Protein 5V5H (pdb70)

Organism: Crimean-Congo hemorrhagic fever virus (strain Nigeria/IbAr10200/1970) (NCBI:txid652961)

Structure (mmCIF, N/CA/C/O backbone):
data_5V5H
#
_entry.id   5V5H
#
_cell.length_a   101.398
_cell.length_b   33.599
_cell.length_c   71.248
_cell.angle_alpha   90.00
_cell.angle_beta   96.51
_cell.angle_gamma   90.00
#
_symmetry.space_group_name_H-M   'C 1 2 1'
#
loop_
_entity.id
_entity.type
_entity.pdbx_description
1 polymer 'RNA-directed RNA polymerase L'
2 polymer 'Ubiquitin variant CC.2'
3 non-polymer 'SODIUM ION'
4 non-polymer 'ZINC ION'
5 non-polymer '4-(2-HYDROXYETHYL)-1-PIPERAZINE ETHANESULFONIC ACID'
6 water water
#
loop_
_atom_site.group_PDB
_atom_site.id
_atom_site.type_symbol
_atom_site.label_atom_id
_atom_site.label_alt_id
_atom_site.label_comp_id
_atom_site.label_asym_id
_atom_site.label_entity_id
_atom_site.label_seq_id
_atom_site.pdbx_PDB_ins_code
_atom_site.Cartn_x
_atom_site.Cartn_y
_atom_site.Cartn_z
_atom_site.occupancy
_atom_site.B_iso_or_equiv
_atom_site.auth_seq_id
_atom_site.auth_comp_id
_atom_site.auth_asym_id
_atom_site.auth_atom_id
_atom_site.pdbx_PDB_model_num
ATOM 1 N N . SER A 1 5 ? -41.450 6.756 7.039 1.00 56.01 0 SER A N 1
ATOM 2 C CA . SER A 1 5 ? -39.975 6.636 7.244 1.00 54.73 0 SER A CA 1
ATOM 3 C C . SER A 1 5 ? -39.216 7.547 6.288 1.00 44.96 0 SER A C 1
ATOM 4 O O . SER A 1 5 ? -38.026 7.846 6.514 1.00 34.93 0 SER A O 1
ATOM 12 N N . MET A 1 6 ? -39.897 7.976 5.213 1.00 46.33 1 MET A N 1
ATOM 13 C CA . MET A 1 6 ? -39.225 8.795 4.209 1.00 32.17 1 MET A CA 1
ATOM 14 C C . MET A 1 6 ? -38.881 10.196 4.718 1.00 29.78 1 MET A C 1
ATOM 15 O O . MET A 1 6 ? -37.955 10.811 4.188 1.00 34.38 1 MET A O 1
ATOM 29 N N . ASP A 1 7 ? -39.579 10.710 5.742 1.00 32.80 2 ASP A N 1
ATOM 30 C CA . ASP A 1 7 ? -39.290 12.040 6.278 1.00 30.63 2 ASP A CA 1
ATOM 31 C C . ASP A 1 7 ? -38.549 11.990 7.612 1.00 32.13 2 ASP A C 1
ATOM 32 O O . ASP A 1 7 ? -38.437 13.020 8.297 1.00 31.49 2 ASP A O 1
ATOM 41 N N . PHE A 1 8 ? -38.029 10.819 7.986 1.00 28.03 3 PHE A N 1
ATOM 42 C CA . PHE A 1 8 ? -37.401 10.637 9.288 1.00 27.55 3 PHE A CA 1
ATOM 43 C C . PHE A 1 8 ? -36.342 11.689 9.588 1.00 28.51 3 PHE A C 1
ATOM 44 O O . PHE A 1 8 ? -36.251 12.180 10.722 1.00 31.48 3 PHE A O 1
ATOM 61 N N . LEU A 1 9 ? -35.504 12.034 8.609 1.00 25.76 4 LEU A N 1
ATOM 62 C CA . LEU A 1 9 ? -34.400 12.939 8.915 1.00 24.73 4 LEU A CA 1
ATOM 63 C C . LEU A 1 9 ? -34.885 14.333 9.277 1.00 25.80 4 LEU A C 1
ATOM 64 O O . LEU A 1 9 ? -34.136 15.082 9.909 1.00 24.99 4 LEU A O 1
ATOM 80 N N . ARG A 1 10 ? -36.126 14.682 8.925 1.00 26.77 5 ARG A N 1
ATOM 81 C CA . ARG A 1 10 ? -36.696 15.970 9.294 1.00 27.06 5 ARG A CA 1
ATOM 82 C C . ARG A 1 10 ? -37.135 16.014 10.744 1.00 33.18 5 ARG A C 1
ATOM 83 O O . ARG A 1 10 ? -37.436 17.100 11.242 1.00 36.61 5 ARG A O 1
ATOM 104 N N . SER A 1 11 ? -37.137 14.873 11.437 1.00 26.71 6 SER A N 1
ATOM 105 C CA . SER A 1 11 ? -37.682 14.762 12.779 1.00 30.13 6 SER A CA 1
ATOM 106 C C . SER A 1 11 ? -36.624 14.767 13.868 1.00 24.85 6 SER A C 1
ATOM 107 O O . SER A 1 11 ? -36.979 14.620 15.042 1.00 28.04 6 SER A O 1
ATOM 115 N N . LEU A 1 12 ? -35.341 14.886 13.513 1.00 23.00 7 LEU A N 1
ATOM 116 C CA . LEU A 1 12 ? -34.266 14.786 14.492 1.00 22.67 7 LEU A CA 1
ATOM 117 C C . LEU A 1 12 ? -34.414 15.849 15.568 1.00 24.59 7 LEU A C 1
ATOM 118 O O . LEU A 1 12 ? -34.716 17.008 15.281 1.00 31.76 7 LEU A O 1
ATOM 134 N N . ASP A 1 13 ? -34.189 15.436 16.808 1.00 24.67 8 ASP A N 1
ATOM 135 C CA A ASP A 1 13 ? -34.288 16.308 17.976 0.60 27.36 8 ASP A CA 1
ATOM 136 C CA B ASP A 1 13 ? -34.289 16.310 17.973 0.40 27.07 8 ASP A CA 1
ATOM 137 C C . ASP A 1 13 ? -32.897 16.459 18.582 1.00 27.48 8 ASP A C 1
ATOM 138 O O . ASP A 1 13 ? -32.361 15.505 19.158 1.00 30.49 8 ASP A O 1
ATOM 153 N N . TRP A 1 14 ? -32.338 17.662 18.484 1.00 20.91 9 TRP A N 1
ATOM 154 C CA . TRP A 1 14 ? -31.005 17.974 18.991 1.00 18.78 9 TRP A CA 1
ATOM 155 C C . TRP A 1 14 ? -31.107 18.721 20.322 1.00 24.38 9 TRP A C 1
ATOM 156 O O . TRP A 1 14 ? -31.913 19.642 20.460 1.00 29.63 9 TRP A O 1
ATOM 177 N N . THR A 1 15 ? -30.283 18.316 21.291 1.00 20.91 10 THR A N 1
ATOM 178 C CA . THR A 1 15 ? -30.211 18.938 22.608 1.00 22.58 10 THR A CA 1
ATOM 179 C C . THR A 1 15 ? -28.844 19.576 22.780 1.00 19.78 10 THR A C 1
ATOM 180 O O . THR A 1 15 ? -27.821 18.910 22.593 1.00 19.58 10 THR A O 1
ATOM 191 N N . GLN A 1 16 ? -28.817 20.865 23.092 1.00 22.41 11 GLN A N 1
ATOM 192 C CA . GLN A 1 16 ? -27.538 21.519 23.299 1.00 21.82 11 GLN A CA 1
ATOM 193 C C . GLN A 1 16 ? -26.977 21.080 24.641 1.00 19.78 11 GLN A C 1
ATOM 194 O O . GLN A 1 16 ? -27.665 21.155 25.660 1.00 24.84 11 GLN A O 1
ATOM 208 N N . VAL A 1 17 ? -25.727 20.620 24.632 1.00 19.79 12 VAL A N 1
ATOM 209 C CA . VAL A 1 17 ? -25.069 20.191 25.868 1.00 21.83 12 VAL A CA 1
ATOM 210 C C . VAL A 1 17 ? -24.079 21.232 26.370 1.00 23.59 12 VAL A C 1
ATOM 211 O O . VAL A 1 17 ? -24.020 21.498 27.569 1.00 27.16 12 VAL A O 1
ATOM 224 N N . ILE A 1 18 ? -23.296 21.821 25.473 1.00 20.56 13 ILE A N 1
ATOM 225 C CA . ILE A 1 18 ? -22.436 22.954 25.778 1.00 23.17 13 ILE A CA 1
ATOM 226 C C . ILE A 1 18 ? -22.444 23.837 24.535 1.00 34.86 13 ILE A C 1
ATOM 227 O O . ILE A 1 18 ? -22.848 23.408 23.456 1.00 29.69 13 ILE A O 1
ATOM 243 N N . ALA A 1 19 ? -22.031 25.089 24.692 1.00 29.33 14 ALA A N 1
ATOM 244 C CA . ALA A 1 19 ? -22.118 26.069 23.613 1.00 37.08 14 ALA A CA 1
ATOM 245 C C . ALA A 1 19 ? -21.765 25.467 22.260 1.00 23.64 14 ALA A C 1
ATOM 246 O O . ALA A 1 19 ? -20.641 25.027 22.047 1.00 27.05 14 ALA A O 1
ATOM 253 N N . GLY A 1 20 ? -22.743 25.433 21.348 1.00 28.20 15 GLY A N 1
ATOM 254 C CA . GLY A 1 20 ? -22.495 25.046 19.972 1.00 26.76 15 GLY A CA 1
ATOM 255 C C . GLY A 1 20 ? -22.338 23.566 19.737 1.00 21.36 15 GLY A C 1
ATOM 256 O O . GLY A 1 20 ? -21.999 23.161 18.613 1.00 20.17 15 GLY A O 1
ATOM 260 N N . GLN A 1 21 ? -22.568 22.736 20.759 1.00 20.56 16 GLN A N 1
ATOM 261 C CA . GLN A 1 21 ? -22.421 21.284 20.667 1.00 16.63 16 GLN A CA 1
ATOM 262 C C . GLN A 1 21 ? -23.734 20.639 21.091 1.00 16.95 16 GLN A C 1
ATOM 263 O O . GLN A 1 21 ? -24.258 20.912 22.183 1.00 18.83 16 GLN A O 1
ATOM 277 N N . TYR A 1 22 ? -24.292 19.812 20.213 1.00 19.02 17 TYR A N 1
ATOM 278 C CA . TYR A 1 22 ? -25.617 19.240 20.384 1.00 17.59 17 TYR A CA 1
ATOM 279 C C . TYR A 1 22 ? -25.512 17.732 20.276 1.00 15.45 17 TYR A C 1
ATOM 280 O O . TYR A 1 22 ? -24.647 17.219 19.550 1.00 17.06 17 TYR A O 1
ATOM 298 N N . VAL A 1 23 ? -26.418 17.025 20.934 1.00 16.33 18 VAL A N 1
ATOM 299 C CA . VAL A 1 23 ? -26.466 15.575 20.856 1.00 17.06 18 VAL A CA 1
ATOM 300 C C . VAL A 1 23 ? -27.876 15.138 20.503 1.00 18.10 18 VAL A C 1
ATOM 301 O O . VAL A 1 23 ? -28.864 15.767 20.889 1.00 19.91 18 VAL A O 1
ATOM 314 N N . SER A 1 24 ? -27.957 14.012 19.814 1.00 19.07 19 SER A N 1
ATOM 315 C CA A SER A 1 24 ? -29.223 13.362 19.518 0.67 18.36 19 SER A CA 1
ATOM 316 C CA B SER A 1 24 ? -29.221 13.360 19.519 0.33 19.99 19 SER A CA 1
ATOM 317 C C . SER A 1 24 ? -29.003 11.859 19.603 1.00 20.47 19 SER A C 1
ATOM 318 O O . SER A 1 24 ? -27.906 11.370 19.329 1.00 19.83 19 SER A O 1
ATOM 331 N N . ASN A 1 25 ? -30.038 11.124 19.998 1.00 20.29 20 ASN A N 1
ATOM 332 C CA . ASN A 1 25 ? -29.974 9.662 20.047 1.00 18.84 20 ASN A CA 1
ATOM 333 C C . ASN A 1 25 ? -31.167 9.060 19.322 1.00 20.54 20 ASN A C 1
ATOM 334 O O . ASN A 1 25 ? -31.954 8.316 19.896 1.00 22.72 20 ASN A O 1
ATOM 345 N N . PRO A 1 26 ? -31.283 9.332 18.028 1.00 19.57 21 PRO A N 1
ATOM 346 C CA . PRO A 1 26 ? -32.337 8.717 17.231 1.00 22.72 21 PRO A CA 1
ATOM 347 C C . PRO A 1 26 ? -32.024 7.252 16.971 1.00 24.94 21 PRO A C 1
ATOM 348 O O . PRO A 1 26 ? -30.866 6.829 16.939 1.00 29.56 21 PRO A O 1
ATOM 359 N N . ARG A 1 27 ? -33.070 6.490 16.734 1.00 24.07 22 ARG A N 1
ATOM 360 C CA . ARG A 1 27 ? -32.950 5.060 16.471 1.00 26.04 22 ARG A CA 1
ATOM 361 C C . ARG A 1 27 ? -33.080 4.852 14.966 1.00 22.36 22 ARG A C 1
ATOM 362 O O . ARG A 1 27 ? -34.189 4.869 14.419 1.00 27.80 22 ARG A O 1
ATOM 369 N N . PHE A 1 28 ? -31.946 4.678 14.294 1.00 22.77 23 PHE A N 1
ATOM 370 C CA . PHE A 1 28 ? -31.986 4.363 12.871 1.00 24.38 23 PHE A CA 1
ATOM 371 C C . PHE A 1 28 ? -30.688 3.679 12.480 1.00 26.73 23 PHE A C 1
ATOM 372 O O . PHE A 1 28 ? -29.712 3.662 13.232 1.00 24.80 23 PHE A O 1
ATOM 389 N N . ASN A 1 29 ? -30.716 3.079 11.294 1.00 22.32 24 ASN A N 1
ATOM 390 C CA . ASN A 1 29 ? -29.555 2.441 10.695 1.00 22.69 24 ASN A CA 1
ATOM 391 C C . ASN A 1 29 ? -28.921 3.402 9.704 1.00 21.11 24 ASN A C 1
ATOM 392 O O . ASN A 1 29 ? -29.611 3.939 8.834 1.00 22.04 24 ASN A O 1
ATOM 403 N N . ILE A 1 30 ? -27.606 3.603 9.825 1.00 21.08 25 ILE A N 1
ATOM 404 C CA . ILE A 1 30 ? -26.901 4.582 8.993 1.00 18.40 25 ILE A CA 1
ATOM 405 C C . ILE A 1 30 ? -27.163 4.351 7.507 1.00 20.25 25 ILE A C 1
ATOM 406 O O . ILE A 1 30 ? -27.471 5.286 6.763 1.00 20.11 25 ILE A O 1
ATOM 422 N N . SER A 1 31 ? -27.034 3.111 7.054 1.00 19.01 26 SER A N 1
ATOM 423 C CA . SER A 1 31 ? -27.117 2.842 5.616 1.00 22.71 26 SER A CA 1
ATOM 424 C C . SER A 1 31 ? -28.525 2.951 5.071 1.00 23.41 26 SER A C 1
ATOM 425 O O . SER A 1 31 ? -28.699 2.864 3.847 1.00 26.17 26 SER A O 1
ATOM 433 N N . ASP A 1 32 ? -29.535 3.105 5.939 1.00 21.81 27 ASP A N 1
ATOM 434 C CA . ASP A 1 32 ? -30.891 3.307 5.445 1.00 23.64 27 ASP A CA 1
ATOM 435 C C . ASP A 1 32 ? -31.070 4.717 4.891 1.00 21.68 27 ASP A C 1
ATOM 436 O O . ASP A 1 32 ? -31.966 4.926 4.042 1.00 24.78 27 ASP A O 1
ATOM 445 N N . TYR A 1 33 ? -30.288 5.677 5.403 1.00 18.73 28 TYR A N 1
ATOM 446 C CA . TYR A 1 33 ? -30.420 7.096 5.082 1.00 17.95 28 TYR A CA 1
ATOM 447 C C . TYR A 1 33 ? -29.215 7.720 4.410 1.00 23.24 28 TYR A C 1
ATOM 448 O O . TYR A 1 33 ? -29.364 8.795 3.816 1.00 19.01 28 TYR A O 1
ATOM 466 N N . PHE A 1 34 ? -28.038 7.100 4.497 1.00 18.29 29 PHE A N 1
ATOM 467 C CA . PHE A 1 34 ? -26.792 7.677 4.006 1.00 16.49 29 PHE A CA 1
ATOM 468 C C . PHE A 1 34 ? -26.049 6.715 3.099 1.00 17.98 29 PHE A C 1
ATOM 469 O O . PHE A 1 34 ? -26.014 5.504 3.345 1.00 19.38 29 PHE A O 1
ATOM 486 N N . GLU A 1 35 ? -25.430 7.286 2.053 1.00 18.68 30 GLU A N 1
ATOM 487 C CA . GLU A 1 35 ? -24.363 6.635 1.318 1.00 21.30 30 GLU A CA 1
ATOM 488 C C . GLU A 1 35 ? -23.095 6.723 2.155 1.00 17.99 30 GLU A C 1
ATOM 489 O O . GLU A 1 35 ? -22.763 7.795 2.681 1.00 17.99 30 GLU A O 1
ATOM 501 N N . ILE A 1 36 ? -22.421 5.599 2.338 1.00 18.89 31 ILE A N 1
ATOM 502 C CA . ILE A 1 36 ? -21.196 5.558 3.136 1.00 18.49 31 ILE A CA 1
ATOM 503 C C . ILE A 1 36 ? -20.020 5.571 2.166 1.00 20.06 31 ILE A C 1
ATOM 504 O O . ILE A 1 36 ? -19.859 4.625 1.382 1.00 18.15 31 ILE A O 1
ATOM 520 N N . VAL A 1 37 ? -19.210 6.632 2.222 1.00 17.02 32 VAL A N 1
ATOM 521 C CA . VAL A 1 37 ? -18.074 6.818 1.311 1.00 17.77 32 VAL A CA 1
ATOM 522 C C . VAL A 1 37 ? -16.832 6.470 2.126 1.00 19.39 32 VAL A C 1
ATOM 523 O O . VAL A 1 37 ? -16.363 7.259 2.957 1.00 18.54 32 VAL A O 1
ATOM 536 N N . ARG A 1 38 ? -16.357 5.243 1.925 1.00 22.04 33 ARG A N 1
ATOM 537 C CA . ARG A 1 38 ? -15.288 4.681 2.731 1.00 23.95 33 ARG A CA 1
ATOM 538 C C . ARG A 1 38 ? -13.979 5.409 2.491 1.00 23.59 33 ARG A C 1
ATOM 539 O O . ARG A 1 38 ? -13.608 5.719 1.348 1.00 24.16 33 ARG A O 1
ATOM 560 N N . GLN A 1 39 ? -13.239 5.595 3.572 1.00 23.62 34 GLN A N 1
ATOM 561 C CA . GLN A 1 39 ? -11.956 6.265 3.548 1.00 21.77 34 GLN A CA 1
ATOM 562 C C . GLN A 1 39 ? -10.837 5.336 4.000 1.00 26.57 34 GLN A C 1
ATOM 563 O O . GLN A 1 39 ? -11.055 4.413 4.791 1.00 30.59 34 GLN A O 1
ATOM 577 N N . PRO A 1 40 ? -9.620 5.569 3.516 1.00 27.52 35 PRO A N 1
ATOM 578 C CA . PRO A 1 40 ? -8.491 4.716 3.889 1.00 31.07 35 PRO A CA 1
ATOM 579 C C . PRO A 1 40 ? -8.243 4.736 5.384 1.00 26.35 35 PRO A C 1
ATOM 580 O O . PRO A 1 40 ? -8.257 5.789 6.014 1.00 27.98 35 PRO A O 1
ATOM 591 N N . GLY A 1 41 ? -7.969 3.570 5.944 1.00 37.00 36 GLY A N 1
ATOM 592 C CA . GLY A 1 41 ? -7.654 3.517 7.353 1.00 37.31 36 GLY A CA 1
ATOM 593 C C . GLY A 1 41 ? -6.189 3.792 7.614 1.00 35.84 36 GLY A C 1
ATOM 594 O O . GLY A 1 41 ? -5.488 2.939 8.165 1.00 46.24 36 GLY A O 1
ATOM 598 N N . ASP A 1 42 ? -5.709 4.975 7.222 1.00 30.80 37 ASP A N 1
ATOM 599 C CA . ASP A 1 42 ? -4.289 5.308 7.309 1.00 30.64 37 ASP A CA 1
ATOM 600 C C . ASP A 1 42 ? -3.970 6.272 8.446 1.00 26.96 37 ASP A C 1
ATOM 601 O O . ASP A 1 42 ? -2.860 6.814 8.493 1.00 31.77 37 ASP A O 1
ATOM 610 N N . GLY A 1 43 ? -4.884 6.466 9.384 1.00 26.67 38 GLY A N 1
ATOM 611 C CA . GLY A 1 43 ? -4.680 7.438 10.434 1.00 25.32 38 GLY A CA 1
ATOM 612 C C . GLY A 1 43 ? -5.055 8.846 10.062 1.00 24.91 38 GLY A C 1
ATOM 613 O O . GLY A 1 43 ? -5.123 9.710 10.948 1.00 24.29 38 GLY A O 1
ATOM 617 N N . ASN A 1 44 ? -5.324 9.111 8.784 1.00 20.09 39 ASN A N 1
ATOM 618 C CA . ASN A 1 44 ? -5.715 10.435 8.351 1.00 17.52 39 ASN A CA 1
ATOM 619 C C . ASN A 1 44 ? -7.212 10.491 8.013 1.00 16.27 39 ASN A C 1
ATOM 620 O O . ASN A 1 44 ? -7.707 11.515 7.500 1.00 17.19 39 ASN A O 1
ATOM 644 N N . PHE A 1 46 ? -10.115 10.943 9.433 1.00 16.05 41 PHE A N 1
ATOM 645 C CA . PHE A 1 46 ? -10.948 12.049 9.857 1.00 17.31 41 PHE A CA 1
ATOM 646 C C . PHE A 1 46 ? -10.938 13.162 8.797 1.00 14.74 41 PHE A C 1
ATOM 647 O O . PHE A 1 46 ? -11.961 13.651 8.341 1.00 14.57 41 PHE A O 1
ATOM 664 N N . TYR A 1 47 ? -9.715 13.497 8.387 1.00 14.08 42 TYR A N 1
ATOM 665 C CA . TYR A 1 47 ? -9.478 14.566 7.445 1.00 14.75 42 TYR A CA 1
ATOM 666 C C . TYR A 1 47 ? -9.814 14.147 6.019 1.00 13.85 42 TYR A C 1
ATOM 667 O O . TYR A 1 47 ? -10.360 14.966 5.270 1.00 15.62 42 TYR A O 1
ATOM 685 N N . HIS A 1 48 ? -9.574 12.877 5.663 1.00 15.15 43 HIS A N 1
ATOM 686 C CA . HIS A 1 48 ? -10.051 12.363 4.381 1.00 13.62 43 HIS A CA 1
ATOM 687 C C . HIS A 1 48 ? -11.561 12.515 4.272 1.00 15.73 43 HIS A C 1
ATOM 688 O O . HIS A 1 48 ? -12.088 12.881 3.206 1.00 15.15 43 HIS A O 1
ATOM 702 N N . SER A 1 49 ? -12.270 12.186 5.349 1.00 15.17 44 SER A N 1
ATOM 703 C CA . SER A 1 49 ? -13.725 12.214 5.335 1.00 14.63 44 SER A CA 1
ATOM 704 C C . SER A 1 49 ? -14.259 13.627 5.158 1.00 13.73 44 SER A C 1
ATOM 705 O O . SER A 1 49 ? -15.183 13.850 4.366 1.00 15.15 44 SER A O 1
ATOM 713 N N . ILE A 1 50 ? -13.716 14.595 5.898 1.00 14.48 45 ILE A N 1
ATOM 714 C CA . ILE A 1 50 ? -14.088 15.995 5.688 1.00 14.48 45 ILE A CA 1
ATOM 715 C C . ILE A 1 50 ? -13.763 16.419 4.262 1.00 14.46 45 ILE A C 1
ATOM 716 O O . ILE A 1 50 ? -14.564 17.076 3.594 1.00 14.59 45 ILE A O 1
ATOM 732 N N . ALA A 1 51 ? -12.602 16.018 3.743 1.00 15.24 46 ALA A N 1
ATOM 733 C CA . ALA A 1 51 ? -12.259 16.412 2.376 1.00 14.42 46 ALA A CA 1
ATOM 734 C C . ALA A 1 51 ? -13.276 15.881 1.368 1.00 13.84 46 ALA A C 1
ATOM 735 O O . ALA A 1 51 ? -13.658 16.593 0.431 1.00 15.72 46 ALA A O 1
ATOM 742 N N . GLU A 1 52 ? -13.663 14.615 1.508 1.00 15.84 47 GLU A N 1
ATOM 743 C CA . GLU A 1 52 ? -14.636 14.042 0.582 1.00 16.31 47 GLU A CA 1
ATOM 744 C C . GLU A 1 52 ? -15.891 14.894 0.516 1.00 17.97 47 GLU A C 1
ATOM 745 O O . GLU A 1 52 ? -16.500 15.012 -0.547 1.00 17.49 47 GLU A O 1
ATOM 757 N N . LEU A 1 53 ? -16.277 15.517 1.625 1.00 17.78 48 LEU A N 1
ATOM 758 C CA . LEU A 1 53 ? -17.554 16.223 1.691 1.00 16.00 48 LEU A CA 1
ATOM 759 C C . LEU A 1 53 ? -17.446 17.724 1.478 1.00 18.42 48 LEU A C 1
ATOM 760 O O . LEU A 1 53 ? -18.481 18.408 1.433 1.00 20.60 48 LEU A O 1
ATOM 776 N N . THR A 1 54 ? -16.239 18.256 1.327 1.00 16.14 49 THR A N 1
ATOM 777 C CA . THR A 1 54 ? -16.057 19.695 1.193 1.00 16.13 49 THR A CA 1
ATOM 778 C C . THR A 1 54 ? -15.168 20.104 0.028 1.00 16.53 49 THR A C 1
ATOM 779 O O . THR A 1 54 ? -15.170 21.287 -0.331 1.00 18.63 49 THR A O 1
ATOM 790 N N . MET A 1 55 ? -14.421 19.180 -0.574 1.00 17.42 50 MET A N 1
ATOM 791 C CA . MET A 1 55 ? -13.465 19.530 -1.614 1.00 18.31 50 MET A CA 1
ATOM 792 C C . MET A 1 55 ? -13.849 18.831 -2.898 1.00 19.33 50 MET A C 1
ATOM 793 O O . MET A 1 55 ? -13.879 17.586 -2.939 1.00 20.29 50 MET A O 1
ATOM 807 N N . PRO A 1 56 ? -14.153 19.573 -3.948 1.00 19.05 51 PRO A N 1
ATOM 808 C CA . PRO A 1 56 ? -14.481 18.936 -5.219 1.00 20.53 51 PRO A CA 1
ATOM 809 C C . PRO A 1 56 ? -13.281 18.182 -5.755 1.00 23.03 51 PRO A C 1
ATOM 810 O O . PRO A 1 56 ? -12.128 18.581 -5.552 1.00 23.88 51 PRO A O 1
ATOM 821 N N . ASN A 1 57 ? -13.555 17.064 -6.420 1.00 23.55 52 ASN A N 1
ATOM 822 C CA . ASN A 1 57 ? -12.491 16.338 -7.123 1.00 24.15 52 ASN A CA 1
ATOM 823 C C . ASN A 1 57 ? -11.458 15.853 -6.116 1.00 22.04 52 ASN A C 1
ATOM 824 O O . ASN A 1 57 ? -10.246 15.958 -6.328 1.00 24.68 52 ASN A O 1
ATOM 835 N N . LYS A 1 58 ? -11.977 15.358 -5.002 1.00 20.80 53 LYS A N 1
ATOM 836 C CA . LYS A 1 58 ? -11.178 14.925 -3.862 1.00 18.77 53 LYS A CA 1
ATOM 837 C C . LYS A 1 58 ? -10.330 13.726 -4.235 1.00 21.86 53 LYS A C 1
ATOM 838 O O . LYS A 1 58 ? -10.751 12.836 -4.983 1.00 23.09 53 LYS A O 1
ATOM 857 N N . THR A 1 59 ? -9.100 13.724 -3.731 1.00 19.03 54 THR A N 1
ATOM 858 C CA . THR A 1 59 ? -8.147 12.642 -3.948 1.00 21.38 54 THR A CA 1
ATOM 859 C C . THR A 1 59 ? -7.643 12.205 -2.582 1.00 16.98 54 THR A C 1
ATOM 860 O O . THR A 1 59 ? -7.991 12.794 -1.572 1.00 18.11 54 THR A O 1
ATOM 871 N N . ASP A 1 60 ? -6.729 11.230 -2.592 1.00 24.00 55 ASP A N 1
ATOM 872 C CA . ASP A 1 60 ? -6.078 10.780 -1.358 1.00 23.88 55 ASP A CA 1
ATOM 873 C C . ASP A 1 60 ? -5.145 11.829 -0.754 1.00 20.92 55 ASP A C 1
ATOM 874 O O . ASP A 1 60 ? -4.598 11.590 0.332 1.00 20.25 55 ASP A O 1
ATOM 883 N N . HIS A 1 61 ? -4.946 12.970 -1.418 1.00 19.52 56 HIS A N 1
ATOM 884 C CA . HIS A 1 61 ? -4.091 14.033 -0.905 1.00 19.39 56 HIS A CA 1
ATOM 885 C C . HIS A 1 61 ? -4.852 15.315 -0.628 1.00 21.07 56 HIS A C 1
ATOM 886 O O . HIS A 1 61 ? -4.251 16.302 -0.189 1.00 19.79 56 HIS A O 1
ATOM 900 N N . SER A 1 62 ? -6.182 15.315 -0.789 1.00 16.93 57 SER A N 1
ATOM 901 C CA . SER A 1 62 ? -6.958 16.500 -0.447 1.00 17.75 57 SER A CA 1
ATOM 902 C C . SER A 1 62 ? -6.893 16.816 1.032 1.00 15.32 57 SER A C 1
ATOM 903 O O . SER A 1 62 ? -7.045 17.981 1.428 1.00 17.52 57 SER A O 1
ATOM 911 N N . TYR A 1 63 ? -6.679 15.803 1.864 1.00 14.49 58 TYR A N 1
ATOM 912 C CA . TYR A 1 63 ? -6.731 16.016 3.301 1.00 18.93 58 TYR A CA 1
ATOM 913 C C . TYR A 1 63 ? -5.702 17.025 3.791 1.00 14.73 58 TYR A C 1
ATOM 914 O O . TYR A 1 63 ? -5.907 17.615 4.859 1.00 15.88 58 TYR A O 1
ATOM 932 N N . HIS A 1 64 ? -4.593 17.239 3.066 1.00 16.66 59 HIS A N 1
ATOM 933 C CA . HIS A 1 64 ? -3.593 18.211 3.521 1.00 15.85 59 HIS A CA 1
ATOM 934 C C . HIS A 1 64 ? -4.211 19.590 3.685 1.00 16.99 59 HIS A C 1
ATOM 935 O O . HIS A 1 64 ? -3.894 20.326 4.627 1.00 18.61 59 HIS A O 1
ATOM 949 N N . TYR A 1 65 ? -5.090 19.971 2.763 1.00 18.11 60 TYR A N 1
ATOM 950 C CA . TYR A 1 65 ? -5.763 21.254 2.868 1.00 16.33 60 TYR A CA 1
ATOM 951 C C . TYR A 1 65 ? -6.600 21.347 4.127 1.00 17.30 60 TYR A C 1
ATOM 952 O O . TYR A 1 65 ? -6.590 22.388 4.791 1.00 18.87 60 TYR A O 1
ATOM 970 N N . ILE A 1 66 ? -7.357 20.293 4.439 1.00 17.95 61 ILE A N 1
ATOM 971 C CA . ILE A 1 66 ? -8.182 20.282 5.641 1.00 15.64 61 ILE A CA 1
ATOM 972 C C . ILE A 1 66 ? -7.293 20.389 6.873 1.00 16.30 61 ILE A C 1
ATOM 973 O O . ILE A 1 66 ? -7.636 21.086 7.831 1.00 15.51 61 ILE A O 1
ATOM 989 N N . LYS A 1 67 ? -6.124 19.744 6.854 1.00 16.98 62 LYS A N 1
ATOM 990 C CA . LYS A 1 67 ? -5.248 19.847 8.024 1.00 19.04 62 LYS A CA 1
ATOM 991 C C . LYS A 1 67 ? -4.667 21.251 8.156 1.00 18.29 62 LYS A C 1
ATOM 992 O O . LYS A 1 67 ? -4.472 21.730 9.283 1.00 21.29 62 LYS A O 1
ATOM 1011 N N . ARG A 1 68 ? -4.424 21.948 7.038 1.00 17.18 63 ARG A N 1
ATOM 1012 C CA . ARG A 1 68 ? -4.007 23.344 7.130 1.00 20.24 63 ARG A CA 1
ATOM 1013 C C . ARG A 1 68 ? -5.132 24.230 7.648 1.00 20.77 63 ARG A C 1
ATOM 1014 O O . ARG A 1 68 ? -4.879 25.146 8.439 1.00 22.20 63 ARG A O 1
ATOM 1035 N N . LEU A 1 69 ? -6.388 23.957 7.258 1.00 19.19 64 LEU A N 1
ATOM 1036 C CA . LEU A 1 69 ? -7.514 24.664 7.870 1.00 17.69 64 LEU A CA 1
ATOM 1037 C C . LEU A 1 69 ? -7.623 24.366 9.357 1.00 17.57 64 LEU A C 1
ATOM 1038 O O . LEU A 1 69 ? -8.004 25.248 10.138 1.00 19.78 64 LEU A O 1
ATOM 1054 N N . THR A 1 70 ? -7.320 23.127 9.764 1.00 16.70 65 THR A N 1
ATOM 1055 C CA . THR A 1 70 ? -7.333 22.778 11.184 1.00 17.72 65 THR A CA 1
ATOM 1056 C C . THR A 1 70 ? -6.283 23.564 11.951 1.00 18.96 65 THR A C 1
ATOM 1057 O O . THR A 1 70 ? -6.527 23.985 13.088 1.00 19.26 65 THR A O 1
ATOM 1068 N N . GLU A 1 71 ? -5.091 23.744 11.367 1.00 19.78 66 GLU A N 1
ATOM 1069 C CA . GLU A 1 71 ? -4.076 24.580 11.993 1.00 19.12 66 GLU A CA 1
ATOM 1070 C C . GLU A 1 71 ? -4.567 26.015 12.145 1.00 23.86 66 GLU A C 1
ATOM 1071 O O . GLU A 1 71 ? -4.419 26.621 13.215 1.00 23.14 66 GLU A O 1
ATOM 1083 N N . SER A 1 72 ? -5.175 26.575 11.090 1.00 22.17 67 SER A N 1
ATOM 1084 C CA A SER A 1 72 ? -5.702 27.932 11.187 0.51 26.84 67 SER A CA 1
ATOM 1085 C CA B SER A 1 72 ? -5.698 27.933 11.192 0.49 26.80 67 SER A CA 1
ATOM 1086 C C . SER A 1 72 ? -6.782 28.020 12.256 1.00 23.74 67 SER A C 1
ATOM 1087 O O . SER A 1 72 ? -6.799 28.962 13.064 1.00 27.05 67 SER A O 1
ATOM 1100 N N . ALA A 1 73 ? -7.683 27.043 12.271 1.00 21.80 68 ALA A N 1
ATOM 1101 C CA . ALA A 1 73 ? -8.740 26.982 13.265 1.00 21.10 68 ALA A CA 1
ATOM 1102 C C . ALA A 1 73 ? -8.166 26.922 14.672 1.00 23.60 68 ALA A C 1
ATOM 1103 O O . ALA A 1 73 ? -8.654 27.603 15.581 1.00 25.05 68 ALA A O 1
ATOM 1110 N N . ALA A 1 74 ? -7.144 26.098 14.877 1.00 20.92 69 ALA A N 1
ATOM 1111 C CA . ALA A 1 74 ? -6.587 25.933 16.213 1.00 20.25 69 ALA A CA 1
ATOM 1112 C C . ALA A 1 74 ? -5.925 27.213 16.701 1.00 23.81 69 ALA A C 1
ATOM 1113 O O . ALA A 1 74 ? -6.010 27.550 17.885 1.00 26.57 69 ALA A O 1
ATOM 1120 N N . ARG A 1 75 ? -5.268 27.952 15.817 1.00 24.20 70 ARG A N 1
ATOM 1121 C CA . ARG A 1 75 ? -4.645 29.194 16.256 1.00 26.18 70 ARG A CA 1
ATOM 1122 C C . ARG A 1 75 ? -5.682 30.178 16.779 1.00 26.32 70 ARG A C 1
ATOM 1123 O O . ARG A 1 75 ? -5.358 31.022 17.625 1.00 30.96 70 ARG A O 1
ATOM 1144 N N . LYS A 1 76 ? -6.923 30.084 16.294 1.00 26.14 71 LYS A N 1
ATOM 1145 C CA . LYS A 1 76 ? -8.030 30.921 16.748 1.00 28.65 71 LYS A CA 1
ATOM 1146 C C . LYS A 1 76 ? -8.736 30.359 17.982 1.00 33.87 71 LYS A C 1
ATOM 1147 O O . LYS A 1 76 ? -9.084 31.114 18.899 1.00 32.68 71 LYS A O 1
ATOM 1166 N N . TYR A 1 77 ? -8.945 29.043 18.024 1.00 27.19 72 TYR A N 1
ATOM 1167 C CA . TYR A 1 77 ? -9.934 28.443 18.904 1.00 23.64 72 TYR A CA 1
ATOM 1168 C C . TYR A 1 77 ? -9.401 27.443 19.917 1.00 24.83 72 TYR A C 1
ATOM 1169 O O . TYR A 1 77 ? -10.110 27.165 20.888 1.00 26.45 72 TYR A O 1
ATOM 1187 N N . TYR A 1 78 ? -8.195 26.904 19.741 1.00 24.15 73 TYR A N 1
ATOM 1188 C CA . TYR A 1 78 ? -7.742 25.788 20.575 1.00 24.62 73 TYR A CA 1
ATOM 1189 C C . TYR A 1 78 ? -7.753 26.152 22.051 1.00 26.52 73 TYR A C 1
ATOM 1190 O O . TYR A 1 78 ? -8.224 25.372 22.887 1.00 29.62 73 TYR A O 1
ATOM 1208 N N . GLN A 1 79 ? -7.221 27.327 22.387 1.00 26.39 74 GLN A N 1
ATOM 1209 C CA . GLN A 1 79 ? -7.056 27.705 23.787 1.00 28.45 74 GLN A CA 1
ATOM 1210 C C . GLN A 1 79 ? -8.385 27.706 24.532 1.00 33.06 74 GLN A C 1
ATOM 1211 O O . GLN A 1 79 ? -8.409 27.432 25.736 1.00 38.65 74 GLN A O 1
ATOM 1218 N N . GLU A 1 80 ? -9.488 28.008 23.850 1.00 32.70 75 GLU A N 1
ATOM 1219 C CA . GLU A 1 80 ? -10.801 28.096 24.484 1.00 31.07 75 GLU A CA 1
ATOM 1220 C C . GLU A 1 80 ? -11.691 26.879 24.247 1.00 34.61 75 GLU A C 1
ATOM 1221 O O . GLU A 1 80 ? -12.798 26.833 24.793 1.00 34.69 75 GLU A O 1
ATOM 1230 N N . GLU A 1 81 ? -11.245 25.894 23.470 1.00 28.75 76 GLU A N 1
ATOM 1231 C CA . GLU A 1 81 ? -12.074 24.722 23.201 1.00 24.71 76 GLU A CA 1
ATOM 1232 C C . GLU A 1 81 ? -12.158 23.849 24.440 1.00 22.97 76 GLU A C 1
ATOM 1233 O O . GLU A 1 81 ? -11.122 23.453 24.976 1.00 25.06 76 GLU A O 1
ATOM 1245 N N . PRO A 1 82 ? -13.362 23.518 24.934 1.00 23.51 77 PRO A N 1
ATOM 1246 C CA . PRO A 1 82 ? -13.411 22.664 26.129 1.00 26.92 77 PRO A CA 1
ATOM 1247 C C . PRO A 1 82 ? -12.745 21.314 25.932 1.00 20.48 77 PRO A C 1
ATOM 1248 O O . PRO A 1 82 ? -12.064 20.848 26.852 1.00 22.94 77 PRO A O 1
ATOM 1259 N N . GLU A 1 83 ? -12.858 20.698 24.748 1.00 21.60 78 GLU A N 1
ATOM 1260 C CA . GLU A 1 83 ? -12.217 19.403 24.565 1.00 23.10 78 GLU A CA 1
ATOM 1261 C C . GLU A 1 83 ? -10.700 19.524 24.519 1.00 21.44 78 GLU A C 1
ATOM 1262 O O . GLU A 1 83 ? -10.006 18.556 24.851 1.00 22.23 78 GLU A O 1
ATOM 1274 N N . ALA A 1 84 ? -10.171 20.697 24.162 1.00 22.83 79 ALA A N 1
ATOM 1275 C CA . ALA A 1 84 ? -8.719 20.875 24.192 1.00 25.28 79 ALA A CA 1
ATOM 1276 C C . ALA A 1 84 ? -8.154 20.687 25.586 1.00 27.29 79 ALA A C 1
ATOM 1277 O O . ALA A 1 84 ? -6.966 20.386 25.735 1.00 28.13 79 ALA A O 1
ATOM 1284 N N . ARG A 1 85 ? -8.978 20.837 26.619 1.00 25.87 80 ARG A N 1
ATOM 1285 C CA . ARG A 1 85 ? -8.482 20.652 27.960 1.00 24.96 80 ARG A CA 1
ATOM 1286 C C . ARG A 1 85 ? -8.008 19.228 28.183 1.00 26.39 80 ARG A C 1
ATOM 1287 O O . ARG A 1 85 ? -7.100 18.995 28.989 1.00 28.89 80 ARG A O 1
ATOM 1308 N N . LEU A 1 86 ? -8.618 18.271 27.498 1.00 24.70 81 LEU A N 1
ATOM 1309 C CA . LEU A 1 86 ? -8.250 16.872 27.638 1.00 25.50 81 LEU A CA 1
ATOM 1310 C C . LEU A 1 86 ? -6.943 16.554 26.909 1.00 23.95 81 LEU A C 1
ATOM 1311 O O . LEU A 1 86 ? -6.293 15.556 27.238 1.00 28.23 81 LEU A O 1
ATOM 1327 N N . VAL A 1 87 ? -6.535 17.399 25.975 1.00 26.20 82 VAL A N 1
ATOM 1328 C CA . VAL A 1 87 ? -5.286 17.156 25.266 1.00 25.87 82 VAL A CA 1
ATOM 1329 C C . VAL A 1 87 ? -4.104 17.496 26.145 1.00 30.66 82 VAL A C 1
ATOM 1330 O O . VAL A 1 87 ? -3.142 16.727 26.232 1.00 31.49 82 VAL A O 1
ATOM 1343 N N . GLY A 1 88 ? -4.151 18.659 26.787 1.00 29.74 83 GLY A N 1
ATOM 1344 C CA . GLY A 1 88 ? -3.151 19.028 27.753 1.00 31.68 83 GLY A CA 1
ATOM 1345 C C . GLY A 1 88 ? -1.869 19.564 27.167 1.00 37.68 83 GLY A C 1
ATOM 1346 O O . GLY A 1 88 ? -0.878 19.675 27.891 1.00 50.87 83 GLY A O 1
ATOM 1350 N N . LEU A 1 89 ? -1.847 1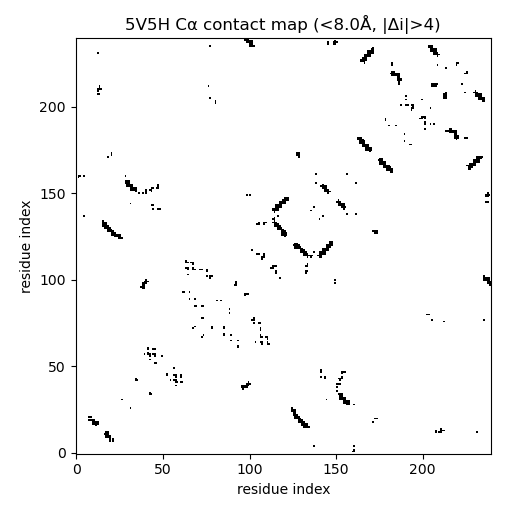9.891 25.886 1.00 30.02 84 LEU A N 1
ATOM 1351 C CA . LEU A 1 89 ? -0.669 20.451 25.242 1.00 26.85 84 LEU A CA 1
ATOM 1352 C C . LEU A 1 89 ? -0.873 21.940 25.006 1.00 31.33 84 LEU A C 1
ATOM 1353 O O . LEU A 1 89 ? -2.003 22.406 24.815 1.00 34.50 84 LEU A O 1
ATOM 1369 N N . SER A 1 90 ? 0.231 22.683 24.986 1.00 31.40 85 SER A N 1
ATOM 1370 C CA . SER A 1 90 ? 0.156 24.045 24.495 1.00 33.62 85 SER A CA 1
ATOM 1371 C C . SER A 1 90 ? -0.258 24.019 23.026 1.00 32.26 85 SER A C 1
ATOM 1372 O O . SER A 1 90 ? -0.184 22.993 22.348 1.00 33.28 85 SER A O 1
ATOM 1380 N N . LEU A 1 91 ? -0.698 25.170 22.532 1.00 31.85 86 LEU A N 1
ATOM 1381 C CA . LEU A 1 91 ? -1.065 25.266 21.119 1.00 29.54 86 LEU A CA 1
ATOM 1382 C C . LEU A 1 91 ? 0.052 24.764 20.194 1.00 28.45 86 LEU A C 1
ATOM 1383 O O . LEU A 1 91 ? -0.201 23.970 19.282 1.00 29.19 86 LEU A O 1
ATOM 1399 N N . GLU A 1 92 ? 1.286 25.242 20.384 1.00 31.78 87 GLU A N 1
ATOM 1400 C CA . GLU A 1 92 ? 2.353 24.899 19.445 1.00 30.34 87 GLU A CA 1
ATOM 1401 C C . GLU A 1 92 ? 2.680 23.414 19.488 1.00 31.91 87 GLU A C 1
ATOM 1402 O O . GLU A 1 92 ? 2.953 22.805 18.450 1.00 30.78 87 GLU A O 1
ATOM 1409 N N . ASP A 1 93 ? 2.675 22.812 20.678 1.00 29.42 88 ASP A N 1
ATOM 1410 C CA . ASP A 1 93 ? 2.928 21.381 20.772 1.00 25.38 88 ASP A CA 1
ATOM 1411 C C . ASP A 1 93 ? 1.769 20.587 20.185 1.00 28.37 88 ASP A C 1
ATOM 1412 O O . ASP A 1 93 ? 1.977 19.564 19.518 1.00 26.15 88 ASP A O 1
ATOM 1421 N N . TYR A 1 94 ? 0.532 21.032 20.429 1.00 25.40 89 TYR A N 1
ATOM 1422 C CA . TYR A 1 94 ? -0.614 20.422 19.764 1.00 23.58 89 TYR A CA 1
ATOM 1423 C C . TYR A 1 94 ? -0.464 20.464 18.250 1.00 23.10 89 TYR A C 1
ATOM 1424 O O . TYR A 1 94 ? -0.703 19.466 17.565 1.00 23.53 89 TYR A O 1
ATOM 1442 N N . LEU A 1 95 ? -0.096 21.620 17.709 1.00 23.83 90 LEU A N 1
ATOM 1443 C CA . LEU A 1 95 ? -0.016 21.746 16.256 1.00 23.82 90 LEU A CA 1
ATOM 1444 C C . LEU A 1 95 ? 1.021 20.798 15.670 1.00 27.00 90 LEU A C 1
ATOM 1445 O O . LEU A 1 95 ? 0.784 20.188 14.615 1.00 23.92 90 LEU A O 1
ATOM 1461 N N . LYS A 1 96 ? 2.181 20.666 16.325 1.00 26.92 91 LYS A N 1
ATOM 1462 C CA . LYS A 1 96 ? 3.223 19.788 15.798 1.00 28.37 91 LYS A CA 1
ATOM 1463 C C . LYS A 1 96 ? 2.732 18.349 15.718 1.00 29.63 91 LYS A C 1
ATOM 1464 O O . LYS A 1 96 ? 3.012 17.642 14.747 1.00 29.63 91 LYS A O 1
ATOM 1474 N N . ARG A 1 97 ? 1.984 17.893 16.720 1.00 26.37 92 ARG A N 1
ATOM 1475 C CA . ARG A 1 97 ? 1.460 16.536 16.648 1.00 25.21 92 ARG A CA 1
ATOM 1476 C C . ARG A 1 97 ? 0.313 16.433 15.644 1.00 26.22 92 ARG A C 1
ATOM 1477 O O . ARG A 1 97 ? 0.288 15.516 14.814 1.00 26.10 92 ARG A O 1
ATOM 1498 N N . MET A 1 98 ? -0.643 17.365 15.698 1.00 23.62 93 MET A N 1
ATOM 1499 C CA . MET A 1 98 ? -1.803 17.298 14.810 1.00 21.05 93 MET A CA 1
ATOM 1500 C C . MET A 1 98 ? -1.376 17.233 13.355 1.00 21.57 93 MET A C 1
ATOM 1501 O O . MET A 1 98 ? -1.941 16.465 12.571 1.00 22.16 93 MET A O 1
ATOM 1515 N N . LEU A 1 99 ? -0.382 18.032 12.982 1.00 22.85 94 LEU A N 1
ATOM 1516 C CA . LEU A 1 99 ? 0.039 18.115 11.589 1.00 24.39 94 LEU A CA 1
ATOM 1517 C C . LEU A 1 99 ? 0.882 16.926 11.155 1.00 29.44 94 LEU A C 1
ATOM 1518 O O . LEU A 1 99 ? 1.180 16.793 9.959 1.00 27.02 94 LEU A O 1
ATOM 1534 N N . SER A 1 100 ? 1.312 16.082 12.084 1.00 27.74 95 SER A N 1
ATOM 1535 C CA . SER A 1 100 ? 2.106 14.929 11.701 1.00 24.50 95 SER A CA 1
ATOM 1536 C C . SER A 1 100 ? 1.235 13.914 10.980 1.00 23.87 95 SER A C 1
ATOM 1537 O O . SER A 1 100 ? 0.042 13.757 11.259 1.00 23.76 95 SER A O 1
ATOM 1545 N N . ASP A 1 101 ? 1.853 13.205 10.049 1.00 30.99 96 ASP A N 1
ATOM 1546 C CA . ASP A 1 101 ? 1.091 12.258 9.269 1.00 29.69 96 ASP A CA 1
ATOM 1547 C C . ASP A 1 101 ? 0.605 11.138 10.165 1.00 28.26 96 ASP A C 1
ATOM 1548 O O . ASP A 1 101 ? 1.271 10.743 11.134 1.00 28.19 96 ASP A O 1
ATOM 1557 N N . ASN A 1 102 ? -0.601 10.684 9.862 1.00 31.10 97 ASN A N 1
ATOM 1558 C CA . ASN A 1 102 ? -1.196 9.514 10.467 1.00 27.14 97 ASN A CA 1
ATOM 1559 C C . ASN A 1 102 ? -1.558 9.748 11.928 1.00 28.04 97 ASN A C 1
ATOM 1560 O O . ASN A 1 102 ? -1.794 8.791 12.663 1.00 35.65 97 ASN A O 1
ATOM 1571 N N . GLU A 1 103 ? -1.625 11.010 12.363 1.00 25.11 98 GLU A N 1
ATOM 1572 C CA . GLU A 1 103 ? -2.127 11.337 13.699 1.00 24.06 98 GLU A CA 1
ATOM 1573 C C . GLU A 1 103 ? -3.642 11.571 13.664 1.00 22.10 98 GLU A C 1
ATOM 1574 O O . GLU A 1 103 ? -4.151 12.405 12.904 1.00 23.29 98 GLU A O 1
ATOM 1586 N N . TRP A 1 104 ? -4.361 10.861 14.532 1.00 22.20 99 TRP A N 1
ATOM 1587 C CA . TRP A 1 104 ? -5.809 10.761 14.412 1.00 20.94 99 TRP A CA 1
ATOM 1588 C C . TRP A 1 104 ? -6.495 12.094 14.718 1.00 22.88 99 TRP A C 1
ATOM 1589 O O . TRP A 1 104 ? -6.198 12.733 15.736 1.00 23.64 99 TRP A O 1
ATOM 1610 N N . GLY A 1 105 ? -7.454 12.468 13.876 1.00 18.57 100 GLY A N 1
ATOM 1611 C CA . GLY A 1 105 ? -8.354 13.569 14.147 1.00 17.20 100 GLY A CA 1
ATOM 1612 C C . GLY A 1 105 ? -9.504 13.119 15.040 1.00 17.83 100 GLY A C 1
ATOM 1613 O O . GLY A 1 105 ? -9.671 11.926 15.314 1.00 18.12 100 GLY A O 1
ATOM 1617 N N . SER A 1 106 ? -10.266 14.095 15.500 1.00 16.23 101 SER A N 1
ATOM 1618 C CA . SER A 1 106 ? -11.229 13.837 16.575 1.00 17.44 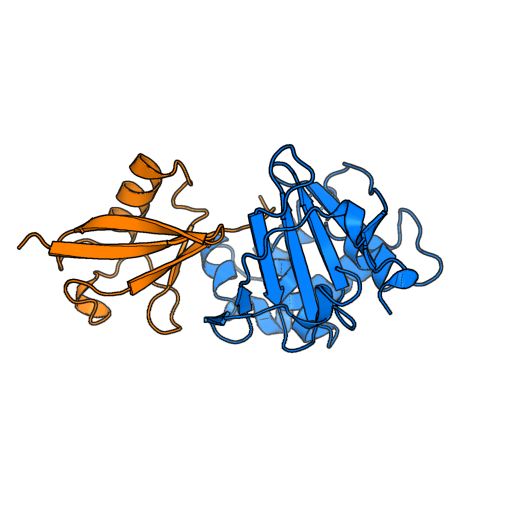101 SER A CA 1
ATOM 1619 C C . SER A 1 106 ? -12.331 14.885 16.592 1.00 16.66 101 SER A C 1
ATOM 1620 O O . SER A 1 106 ? -12.366 15.840 15.807 1.00 15.57 101 SER A O 1
ATOM 1628 N N . THR A 1 107 ? -13.240 14.685 17.558 1.00 16.06 102 THR A N 1
ATOM 1629 C CA . THR A 1 107 ? -14.265 15.659 17.918 1.00 14.02 102 THR A CA 1
ATOM 1630 C C . THR A 1 107 ? -13.688 17.032 18.214 1.00 17.51 102 THR A C 1
ATOM 1631 O O . THR A 1 107 ? -14.363 18.039 18.018 1.00 15.98 102 THR A O 1
ATOM 1642 N N . LEU A 1 108 ? -12.442 17.108 18.700 1.00 15.87 103 LEU A N 1
ATOM 1643 C CA . LEU A 1 108 ? -11.850 18.426 18.927 1.00 16.86 103 LEU A CA 1
ATOM 1644 C C . LEU A 1 108 ? -11.681 19.173 17.612 1.00 18.72 103 LEU A C 1
ATOM 1645 O O . LEU A 1 108 ? -12.041 20.356 17.487 1.00 17.16 103 LEU A O 1
ATOM 1661 N N . GLU A 1 109 ? -11.104 18.503 16.612 1.00 17.37 104 GLU A N 1
ATOM 1662 C CA . GLU A 1 109 ? -10.886 19.155 15.332 1.00 15.37 104 GLU A CA 1
ATOM 1663 C C . GLU A 1 109 ? -12.207 19.430 14.628 1.00 16.32 104 GLU A C 1
ATOM 1664 O O . GLU A 1 109 ? -12.345 20.449 13.948 1.00 16.22 104 GLU A O 1
ATOM 1676 N N . ALA A 1 110 ? -13.204 18.565 14.818 1.00 14.89 105 ALA A N 1
ATOM 1677 C CA . ALA A 1 110 ? -14.533 18.841 14.278 1.00 17.15 105 ALA A CA 1
ATOM 1678 C C . ALA A 1 110 ? -15.077 20.169 14.809 1.00 17.32 105 ALA A C 1
ATOM 1679 O O . ALA A 1 110 ? -15.637 20.990 14.052 1.00 17.23 105 ALA A O 1
ATOM 1686 N N . SER A 1 111 ? -14.976 20.379 16.121 1.00 15.95 106 SER A N 1
ATOM 1687 C CA . SER A 1 111 ? -15.466 21.626 16.696 1.00 16.42 106 SER A CA 1
ATOM 1688 C C . SER A 1 111 ? -14.768 22.823 16.082 1.00 18.42 106 SER A C 1
ATOM 1689 O O . SER A 1 111 ? -15.399 23.827 15.734 1.00 19.06 106 SER A O 1
ATOM 1697 N N . MET A 1 112 ? -13.441 22.756 15.972 1.00 17.24 107 MET A N 1
ATOM 1698 C CA . MET A 1 112 ? -12.709 23.922 15.511 1.00 18.40 107 MET A CA 1
ATOM 1699 C C . MET A 1 112 ? -12.941 24.161 14.024 1.00 15.71 107 MET A C 1
ATOM 1700 O O . MET A 1 112 ? -13.063 25.311 13.600 1.00 18.82 107 MET A O 1
ATOM 1714 N N . LEU A 1 113 ? -12.977 23.091 13.221 1.00 17.26 108 LEU A N 1
ATOM 1715 C CA . LEU A 1 113 ? -13.195 23.249 11.784 1.00 16.79 108 LEU A CA 1
ATOM 1716 C C . LEU A 1 113 ? -14.584 23.775 11.480 1.00 18.89 108 LEU A C 1
ATOM 1717 O O . LEU A 1 113 ? -14.789 24.500 10.496 1.00 19.80 108 LEU A O 1
ATOM 1733 N N . ALA A 1 114 ? -15.568 23.359 12.254 1.00 17.00 109 ALA A N 1
ATOM 1734 C CA . ALA A 1 114 ? -16.912 23.869 12.018 1.00 16.91 109 ALA A CA 1
ATOM 1735 C C . ALA A 1 114 ? -16.914 25.387 12.079 1.00 19.21 109 ALA A C 1
ATOM 1736 O O . ALA A 1 114 ? -17.477 26.063 11.216 1.00 21.73 109 ALA A O 1
ATOM 1743 N N . LYS A 1 115 ? -16.261 25.941 13.090 1.00 19.99 110 LYS A N 1
ATOM 1744 C CA . LYS A 1 115 ? -16.174 27.389 13.203 1.00 24.00 110 LYS A CA 1
ATOM 1745 C C . LYS A 1 115 ? -15.321 27.992 12.102 1.00 22.71 110 LYS A C 1
ATOM 1746 O O . LYS A 1 115 ? -15.637 29.074 11.589 1.00 28.31 110 LYS A O 1
ATOM 1765 N N . GLU A 1 116 ? -14.208 27.343 11.765 1.00 22.15 111 GLU A N 1
ATOM 1766 C CA . GLU A 1 116 ? -13.260 27.928 10.828 1.00 22.78 111 GLU A CA 1
ATOM 1767 C C . GLU A 1 116 ? -13.849 27.981 9.431 1.00 24.93 111 GLU A C 1
ATOM 1768 O O . GLU A 1 116 ? -13.672 28.972 8.712 1.00 25.19 111 GLU A O 1
ATOM 1780 N N . MET A 1 117 ? -14.515 26.907 9.027 1.00 22.37 112 MET A N 1
ATOM 1781 C CA . MET A 1 117 ? -15.087 26.758 7.699 1.00 18.43 112 MET A CA 1
ATOM 1782 C C . MET A 1 117 ? -16.507 27.296 7.594 1.00 23.28 112 MET A C 1
ATOM 1783 O O . MET A 1 117 ? -17.013 27.433 6.479 1.00 25.73 112 MET A O 1
ATOM 1797 N N . GLY A 1 118 ? -17.149 27.644 8.705 1.00 22.03 113 GLY A N 1
ATOM 1798 C CA . GLY A 1 118 ? -18.509 28.143 8.627 1.00 23.80 113 GLY A CA 1
ATOM 1799 C C . GLY A 1 118 ? -19.502 27.066 8.296 1.00 20.34 113 GLY A C 1
ATOM 1800 O O . GLY A 1 118 ? -20.512 27.341 7.635 1.00 22.94 113 GLY A O 1
ATOM 1804 N N . ILE A 1 119 ? -19.269 25.848 8.772 1.00 20.78 114 ILE A N 1
ATOM 1805 C CA . ILE A 1 119 ? -20.087 24.6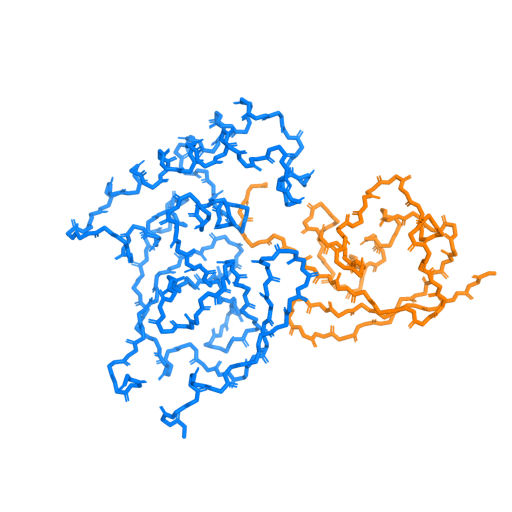97 8.432 1.00 21.52 114 ILE A CA 1
ATOM 1806 C C . ILE A 1 119 ? -20.559 24.056 9.728 1.00 24.11 114 ILE A C 1
ATOM 1807 O O . ILE A 1 119 ? -20.083 24.370 10.821 1.00 21.62 114 ILE A O 1
ATOM 1823 N N . THR A 1 120 ? -21.537 23.170 9.589 1.00 19.64 115 THR A N 1
ATOM 1824 C CA . THR A 1 120 ? -21.979 22.303 10.672 1.00 15.45 115 THR A CA 1
ATOM 1825 C C . THR A 1 120 ? -21.448 20.912 10.396 1.00 19.37 115 THR A C 1
ATOM 1826 O O . THR A 1 120 ? -21.579 20.408 9.271 1.00 17.66 115 THR A O 1
ATOM 1837 N N . ILE A 1 121 ? -20.801 20.315 11.396 1.00 14.48 116 ILE A N 1
ATOM 1838 C CA . ILE A 1 121 ? -20.303 18.949 11.310 1.00 13.37 116 ILE A CA 1
ATOM 1839 C C . ILE A 1 121 ? -21.073 18.070 12.285 1.00 15.99 116 ILE A C 1
ATOM 1840 O O . ILE A 1 121 ? -21.148 18.377 13.485 1.00 16.34 116 ILE A O 1
ATOM 1856 N N . ILE A 1 122 ? -21.598 16.947 11.798 1.00 14.58 117 ILE A N 1
ATOM 1857 C CA . ILE A 1 122 ? -22.221 15.921 12.635 1.00 13.81 117 ILE A CA 1
ATOM 1858 C C . ILE A 1 122 ? -21.373 14.664 12.569 1.00 16.45 117 ILE A C 1
ATOM 1859 O O . ILE A 1 122 ? -21.005 14.193 11.475 1.00 16.47 117 ILE A O 1
ATOM 1875 N N . ILE A 1 123 ? -21.010 14.141 13.725 1.00 14.57 118 ILE A N 1
ATOM 1876 C CA . ILE A 1 123 ? -20.390 12.834 13.836 1.00 13.25 118 ILE A CA 1
ATOM 1877 C C . ILE A 1 123 ? -21.427 11.858 14.360 1.00 14.64 118 ILE A C 1
ATOM 1878 O O . ILE A 1 123 ? -21.944 12.025 15.480 1.00 16.52 118 ILE A O 1
ATOM 1894 N N . TRP A 1 124 ? -21.781 10.878 13.530 1.00 15.95 119 TRP A N 1
ATOM 1895 C CA . TRP A 1 124 ? -22.649 9.779 13.922 1.00 14.22 119 TRP A CA 1
ATOM 1896 C C . TRP A 1 124 ? -21.772 8.625 14.369 1.00 16.68 119 TRP A C 1
ATOM 1897 O O . TRP A 1 124 ? -20.838 8.258 13.643 1.00 19.04 119 TRP A O 1
ATOM 1918 N N . THR A 1 125 ? -22.035 8.052 15.527 1.00 18.32 120 THR A N 1
ATOM 1919 C CA . THR A 1 125 ? -21.205 6.964 16.022 1.00 19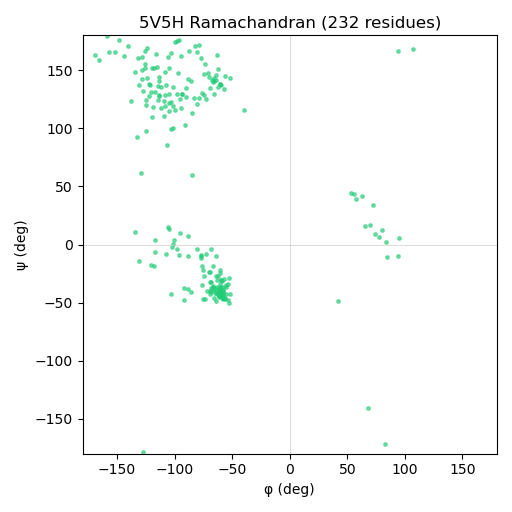.88 120 THR A CA 1
ATOM 1920 C C . THR A 1 125 ? -22.002 5.669 16.090 1.00 24.26 120 THR A C 1
ATOM 1921 O O . THR A 1 125 ? -23.189 5.669 16.436 1.00 21.92 120 THR A O 1
ATOM 1932 N N . VAL A 1 126 ? -21.361 4.579 15.643 1.00 21.37 121 VAL A N 1
ATOM 1933 C CA . VAL A 1 126 ? -21.895 3.223 15.661 1.00 22.61 121 VAL A CA 1
ATOM 1934 C C . VAL A 1 126 ? -20.879 2.299 16.316 1.00 27.60 121 VAL A C 1
ATOM 1935 O O . VAL A 1 126 ? -19.688 2.601 16.388 1.00 29.27 121 VAL A O 1
ATOM 1948 N N . ALA A 1 127 ? -21.364 1.133 16.753 1.00 29.67 122 ALA A N 1
ATOM 1949 C CA . ALA A 1 127 ? -20.535 0.119 17.408 1.00 31.34 122 ALA A CA 1
ATOM 1950 C C . ALA A 1 127 ? -20.814 -1.255 16.792 1.00 38.01 122 ALA A C 1
ATOM 1951 O O . ALA A 1 127 ? -21.711 -1.980 17.231 1.00 42.70 122 ALA A O 1
ATOM 1958 N N . ALA A 1 128 ? -20.031 -1.629 15.787 1.00 40.60 123 ALA A N 1
ATOM 1959 C CA . ALA A 1 128 ? -20.117 -2.972 15.204 1.00 32.41 123 ALA A CA 1
ATOM 1960 C C . ALA A 1 128 ? -21.535 -3.281 14.735 1.00 28.89 123 ALA A C 1
ATOM 1961 O O . ALA A 1 128 ? -22.048 -4.386 14.919 1.00 37.40 123 ALA A O 1
ATOM 1968 N N . SER A 1 129 ? -22.155 -2.310 14.078 1.00 37.31 124 SER A N 1
ATOM 1969 C CA . SER A 1 129 ? -23.547 -2.441 13.693 1.00 34.97 124 SER A CA 1
ATOM 1970 C C . SER A 1 129 ? -23.875 -1.297 12.744 1.00 28.40 124 SER A C 1
ATOM 1971 O O . SER A 1 129 ? -23.129 -0.326 12.645 1.00 31.63 124 SER A O 1
ATOM 1979 N N . ASP A 1 130 ? -24.987 -1.440 12.027 1.00 34.49 125 ASP A N 1
ATOM 1980 C CA . ASP A 1 130 ? -25.528 -0.312 11.278 1.00 26.98 125 ASP A CA 1
ATOM 1981 C C . ASP A 1 130 ? -26.257 0.666 12.189 1.00 28.56 125 ASP A C 1
ATOM 1982 O O . ASP A 1 130 ? -26.554 1.788 11.765 1.00 25.28 125 ASP A O 1
ATOM 1991 N N . GLU A 1 131 ? -26.517 0.275 13.438 1.00 31.29 126 GLU A N 1
ATOM 1992 C CA . GLU A 1 131 ? -27.372 1.047 14.329 1.00 26.96 126 GLU A CA 1
ATOM 1993 C C . GLU A 1 131 ? -26.642 2.245 14.926 1.00 22.26 126 GLU A C 1
ATOM 1994 O O . GLU A 1 131 ? -25.553 2.118 15.500 1.00 23.60 126 GLU A O 1
ATOM 2001 N N . VAL A 1 132 ? -27.243 3.420 14.759 1.00 21.26 127 VAL A N 1
ATOM 2002 C CA . VAL A 1 132 ? -26.733 4.644 15.357 1.00 20.91 127 VAL A CA 1
ATOM 2003 C C . VAL A 1 132 ? -26.825 4.570 16.877 1.00 18.90 127 VAL A C 1
ATOM 2004 O O . VAL A 1 132 ? -27.872 4.246 17.437 1.00 23.84 127 VAL A O 1
ATOM 2017 N N . GLU A 1 133 ? -25.707 4.875 17.544 1.00 21.18 128 GLU A N 1
ATOM 2018 C CA . GLU A 1 133 ? -25.671 5.033 18.992 1.00 22.68 128 GLU A CA 1
ATOM 2019 C C . GLU A 1 133 ? -25.894 6.480 19.410 1.00 20.84 128 GLU A C 1
ATOM 2020 O O . GLU A 1 133 ? -26.535 6.726 20.442 1.00 22.68 128 GLU A O 1
ATOM 2032 N N . ALA A 1 134 ? -25.363 7.431 18.657 1.00 18.58 129 ALA A N 1
ATOM 2033 C CA . ALA A 1 134 ? -25.466 8.853 18.947 1.00 16.10 129 ALA A CA 1
ATOM 2034 C C . ALA A 1 134 ? -25.074 9.666 17.736 1.00 15.81 129 ALA A C 1
ATOM 2035 O O . ALA A 1 134 ? -24.336 9.196 16.862 1.00 16.75 129 ALA A O 1
ATOM 2042 N N . GLY A 1 135 ? -25.534 10.907 17.709 1.00 16.44 130 GLY A N 1
ATOM 2043 C CA . GLY A 1 135 ? -24.957 11.941 16.870 1.00 18.17 130 GLY A CA 1
ATOM 2044 C C . GLY A 1 135 ? -24.498 13.091 17.739 1.00 14.89 130 GLY A C 1
ATOM 2045 O O . GLY A 1 135 ? -25.180 13.445 18.707 1.00 15.77 130 GLY A O 1
ATOM 2049 N N . ILE A 1 136 ? -23.322 13.627 17.440 1.00 14.90 131 ILE A N 1
ATOM 2050 C CA . ILE A 1 136 ? -22.861 14.850 18.076 1.00 14.03 131 ILE A CA 1
ATOM 2051 C C . ILE A 1 136 ? -22.641 15.875 16.984 1.00 15.90 131 ILE A C 1
ATOM 2052 O O . ILE A 1 136 ? -21.999 15.581 15.966 1.00 16.00 131 ILE A O 1
ATOM 2068 N N . LYS A 1 137 ? -23.176 17.075 17.183 1.00 16.62 132 LYS A N 1
ATOM 2069 C CA . LYS A 1 137 ? -23.258 18.099 16.153 1.00 16.59 132 LYS A CA 1
ATOM 2070 C C . LYS A 1 137 ? -22.549 19.358 16.616 1.00 14.62 132 LYS A C 1
ATOM 2071 O O . LYS A 1 137 ? -22.814 19.868 17.712 1.00 16.82 132 LYS A O 1
ATOM 2090 N N . PHE A 1 138 ? -21.650 19.849 15.775 1.00 15.41 133 PHE A N 1
ATOM 2091 C CA . PHE A 1 138 ? -20.890 21.066 16.019 1.00 15.56 133 PHE A CA 1
ATOM 2092 C C . PHE A 1 138 ? -21.413 22.118 15.050 1.00 18.89 133 PHE A C 1
ATOM 2093 O O . PHE A 1 138 ? -21.198 21.995 13.838 1.00 17.34 133 PHE A O 1
ATOM 2110 N N . GLY A 1 139 ? -22.103 23.127 15.568 1.00 17.88 134 GLY A N 1
ATOM 2111 C CA . GLY A 1 139 ? -22.764 24.130 14.759 1.00 18.49 134 GLY A CA 1
ATOM 2112 C C . GLY A 1 139 ? -24.274 23.961 14.771 1.00 21.66 134 GLY A C 1
ATOM 2113 O O . GLY A 1 139 ? -24.819 22.943 15.198 1.00 20.51 134 GLY A O 1
ATOM 2117 N N . ASP A 1 140 ? -24.954 24.983 14.252 1.00 23.14 135 ASP A N 1
ATOM 2118 C CA A ASP A 1 140 ? -26.399 25.094 14.412 0.40 24.21 135 ASP A CA 1
ATOM 2119 C CA B ASP A 1 140 ? -26.400 25.101 14.408 0.60 23.76 135 ASP A CA 1
ATOM 2120 C C . ASP A 1 140 ? -27.183 24.670 13.175 1.00 22.77 135 ASP A C 1
ATOM 2121 O O . ASP A 1 140 ? -28.410 24.820 13.154 1.00 26.16 135 ASP A O 1
ATOM 2137 N N . GLY A 1 141 ? -26.524 24.146 12.154 1.00 23.69 136 GLY A N 1
ATOM 2138 C CA . GLY A 1 141 ? -27.245 23.701 10.979 1.00 25.84 136 GLY A CA 1
ATOM 2139 C C . GLY A 1 141 ? -27.912 22.346 11.181 1.00 23.49 136 GLY A C 1
ATOM 2140 O O . GLY A 1 141 ? -27.745 21.668 12.189 1.00 25.33 136 GLY A O 1
ATOM 2144 N N . ASP A 1 142 ? -28.734 21.954 10.209 1.00 24.42 137 ASP A N 1
ATOM 2145 C CA . ASP A 1 142 ? -29.432 20.676 10.290 1.00 22.89 137 ASP A CA 1
ATOM 2146 C C . ASP A 1 142 ? -28.718 19.620 9.452 1.00 18.89 137 ASP A C 1
ATOM 2147 O O . ASP A 1 142 ? -27.705 19.873 8.781 1.00 20.81 137 ASP A O 1
ATOM 2156 N N . VAL A 1 143 ? -29.208 18.388 9.563 1.00 20.82 138 VAL A N 1
ATOM 2157 C CA . VAL A 1 143 ? -28.555 17.261 8.909 1.00 19.08 138 VAL A CA 1
ATOM 2158 C C . VAL A 1 143 ? -28.439 17.473 7.391 1.00 16.94 138 VAL A C 1
ATOM 2159 O O . VAL A 1 143 ? -27.481 16.976 6.760 1.00 17.52 138 VAL A O 1
ATOM 2172 N N . PHE A 1 144 ? -29.385 18.217 6.796 1.00 18.56 139 PHE A N 1
ATOM 2173 C CA . PHE A 1 144 ? -29.414 18.430 5.345 1.00 19.88 139 PHE A CA 1
ATOM 2174 C C . PHE A 1 144 ? -28.362 19.418 4.878 1.00 24.40 139 PHE A C 1
ATOM 2175 O O . PHE A 1 144 ? -27.977 19.377 3.706 1.00 27.17 139 PHE A O 1
ATOM 2192 N N . THR A 1 145 ? -27.856 20.282 5.753 1.00 20.78 140 THR A N 1
ATOM 2193 C CA . THR A 1 145 ? -26.762 21.158 5.358 1.00 20.15 140 THR A CA 1
ATOM 2194 C C . THR A 1 145 ? -25.434 20.780 5.975 1.00 19.49 140 THR A C 1
ATOM 2195 O O . THR A 1 145 ? -24.399 21.285 5.525 1.00 22.53 140 THR A O 1
ATOM 2206 N N . ALA A 1 146 ? -25.415 19.838 6.904 1.00 17.43 141 ALA A N 1
ATOM 2207 C CA . ALA A 1 146 ? -24.204 19.475 7.608 1.00 16.11 141 ALA A CA 1
ATOM 2208 C C . ALA A 1 146 ? -23.277 18.594 6.774 1.00 16.88 141 ALA A C 1
ATOM 2209 O O . ALA A 1 146 ? -23.669 17.960 5.792 1.00 18.86 141 ALA A O 1
ATOM 2216 N N . VAL A 1 147 ? -22.023 18.585 7.191 1.00 16.07 142 VAL A N 1
ATOM 2217 C CA . VAL A 1 147 ? -21.047 17.563 6.847 1.00 17.38 142 VAL A CA 1
ATOM 2218 C C . VAL A 1 147 ? -21.224 16.413 7.835 1.00 17.60 142 VAL A C 1
ATOM 2219 O O . VAL A 1 147 ? -20.918 16.558 9.019 1.00 17.70 142 VAL A O 1
ATOM 2232 N N . ASN A 1 148 ? -21.673 15.271 7.349 1.00 14.39 143 ASN A N 1
ATOM 2233 C CA . ASN A 1 148 ? -21.995 14.110 8.166 1.00 14.14 143 ASN A CA 1
ATOM 2234 C C . ASN A 1 148 ? -20.860 13.110 8.081 1.00 16.72 143 ASN A C 1
ATOM 2235 O O . ASN A 1 148 ? -20.523 12.648 6.986 1.00 14.55 143 ASN A O 1
ATOM 2246 N N . LEU A 1 149 ? -20.250 12.814 9.223 1.00 14.73 144 LEU A N 1
ATOM 2247 C CA . LEU A 1 149 ? -19.209 11.805 9.371 1.00 14.47 144 LEU A CA 1
ATOM 2248 C C . LEU A 1 149 ? -19.710 10.582 10.123 1.00 15.65 144 LEU A C 1
ATOM 2249 O O . LEU A 1 149 ? -20.603 10.677 10.980 1.00 16.07 144 LEU A O 1
ATOM 2265 N N . LEU A 1 150 ? -19.160 9.427 9.785 1.00 14.72 145 LEU A N 1
ATOM 2266 C CA . LEU A 1 150 ? -19.402 8.174 10.468 1.00 14.76 145 LEU A CA 1
ATOM 2267 C C . LEU A 1 150 ? -18.173 7.785 11.256 1.00 16.39 145 LEU A C 1
ATOM 2268 O O . LEU A 1 150 ? -17.107 7.553 10.681 1.00 17.52 145 LEU A O 1
ATOM 2284 N N . HIS A 1 151 ? -18.331 7.669 12.556 1.00 16.62 146 HIS A N 1
ATOM 2285 C CA . HIS A 1 151 ? -17.289 7.193 13.439 1.00 13.73 146 HIS A CA 1
ATOM 2286 C C . HIS A 1 151 ? -17.619 5.759 13.803 1.00 18.51 146 HIS A C 1
ATOM 2287 O O . HIS A 1 151 ? -18.724 5.465 14.300 1.00 18.76 146 HIS A O 1
ATOM 2301 N N . SER A 1 152 ? -16.694 4.863 13.519 1.00 21.63 147 SER A N 1
ATOM 2302 C CA . SER A 1 152 ? -16.868 3.455 13.816 1.00 25.07 147 SER A CA 1
ATOM 2303 C C . SER A 1 152 ? -15.598 2.929 14.461 1.00 38.48 147 SER A C 1
ATOM 2304 O O . SER A 1 152 ? -14.491 3.407 14.184 1.00 39.69 147 SER A O 1
ATOM 2312 N N . GLY A 1 153 ? -15.774 1.955 15.349 1.00 48.74 148 GLY A N 1
ATOM 2313 C CA . GLY A 1 153 ? -14.638 1.434 16.087 1.00 51.30 148 GLY A CA 1
ATOM 2314 C C . GLY A 1 153 ? -14.108 2.477 17.051 1.00 52.88 148 GLY A C 1
ATOM 2315 O O . GLY A 1 153 ? -14.864 3.235 17.667 1.00 52.56 148 GLY A O 1
ATOM 2319 N N . GLN A 1 154 ? -12.784 2.533 17.168 1.00 51.36 149 GLN A N 1
ATOM 2320 C CA . GLN A 1 154 ? -12.149 3.457 18.095 1.00 38.12 149 GLN A CA 1
ATOM 2321 C C . GLN A 1 154 ? -11.814 4.787 17.435 1.00 39.96 149 GLN A C 1
ATOM 2322 O O . GLN A 1 154 ? -12.108 5.849 17.991 1.00 38.22 149 GLN A O 1
ATOM 2326 N N . THR A 1 155 ? -11.190 4.754 16.256 1.00 35.72 150 THR A N 1
ATOM 2327 C CA . THR A 1 155 ? -10.710 5.983 15.639 1.00 36.40 150 THR A CA 1
ATOM 2328 C C . THR A 1 155 ? -11.028 6.104 14.155 1.00 36.39 150 THR A C 1
ATOM 2329 O O . THR A 1 155 ? -10.499 7.021 13.514 1.00 37.75 150 THR A O 1
ATOM 2340 N N . HIS A 1 156 ? -11.869 5.234 13.583 1.00 28.04 151 HIS A N 1
ATOM 2341 C CA . HIS A 1 156 ? -12.102 5.283 12.144 1.00 26.89 151 HIS A CA 1
ATOM 2342 C C . HIS A 1 156 ? -13.257 6.205 11.777 1.00 25.54 151 HIS A C 1
ATOM 2343 O O . HIS A 1 156 ? -14.334 6.177 12.387 1.00 21.68 151 HIS A O 1
ATOM 2357 N N . PHE A 1 157 ? -13.023 7.016 10.767 1.00 20.11 152 PHE A N 1
ATOM 2358 C CA . PHE A 1 157 ? -14.010 7.910 10.212 1.00 17.84 152 PHE A CA 1
ATOM 2359 C C . PHE A 1 157 ? -14.199 7.624 8.726 1.00 17.57 152 PHE A C 1
ATOM 2360 O O . PHE A 1 157 ? -13.222 7.430 7.984 1.00 18.28 152 PHE A O 1
ATOM 2377 N N . ASP A 1 158 ? -15.451 7.637 8.298 1.00 16.95 153 ASP A N 1
ATOM 2378 C CA . ASP A 1 158 ? -15.850 7.678 6.898 1.00 15.95 153 ASP A CA 1
ATOM 2379 C C . ASP A 1 158 ? -16.761 8.872 6.669 1.00 16.98 153 ASP A C 1
ATOM 2380 O O . ASP A 1 158 ? -17.243 9.500 7.610 1.00 16.77 153 ASP A O 1
ATOM 2389 N N . ALA A 1 159 ? -17.018 9.172 5.408 1.00 15.37 154 ALA A N 1
ATOM 2390 C CA . ALA A 1 159 ? -17.900 10.248 4.991 1.00 15.22 154 ALA A CA 1
ATOM 2391 C C . ALA A 1 159 ? -19.282 9.681 4.693 1.00 16.85 154 ALA A C 1
ATOM 2392 O O . ALA A 1 159 ? -19.431 8.537 4.236 1.00 17.98 154 ALA A O 1
ATOM 2399 N N . LEU A 1 160 ? -20.291 10.498 4.957 1.00 16.07 155 LEU A N 1
ATOM 2400 C CA . LEU A 1 160 ? -21.675 10.146 4.670 1.00 13.55 155 LEU A CA 1
ATOM 2401 C C . LEU A 1 160 ? -22.315 11.197 3.778 1.00 15.09 155 LEU A C 1
ATOM 2402 O O . LEU A 1 160 ? -22.087 12.400 3.966 1.00 17.56 155 LEU A O 1
ATOM 2418 N N . ARG A 1 161 ? -23.178 10.749 2.857 1.00 15.88 156 ARG A N 1
ATOM 2419 C CA . ARG A 1 161 ? -24.011 11.625 2.047 1.00 16.95 156 ARG A CA 1
ATOM 2420 C C . ARG A 1 161 ? -25.458 11.160 2.166 1.00 17.04 156 ARG A C 1
ATOM 2421 O O . ARG A 1 161 ? -25.737 9.968 1.985 1.00 18.99 156 ARG A O 1
ATOM 2442 N N . ILE A 1 162 ? -26.372 12.095 2.425 1.00 18.38 157 ILE A N 1
ATOM 2443 C CA . ILE A 1 162 ? -27.796 11.756 2.456 1.00 17.89 157 ILE A CA 1
ATOM 2444 C C . ILE A 1 162 ? -28.222 11.143 1.129 1.00 19.11 157 ILE A C 1
ATOM 2445 O O . ILE A 1 162 ? -27.905 11.665 0.050 1.00 20.82 157 ILE A O 1
ATOM 2461 N N . LEU A 1 163 ? -28.972 10.044 1.197 1.00 20.25 158 LEU A N 1
ATOM 2462 C CA . LEU A 1 163 ? -29.451 9.404 -0.020 1.00 20.64 158 LEU A CA 1
ATOM 2463 C C . LEU A 1 163 ? -30.509 10.283 -0.680 1.00 21.66 158 LEU A C 1
ATOM 2464 O O . LEU A 1 163 ? -31.324 10.907 0.015 1.00 26.17 158 LEU A O 1
ATOM 2480 N N . PRO A 1 164 ? -30.552 10.315 -2.022 1.00 26.51 159 PRO A N 1
ATOM 2481 C CA . PRO A 1 164 ? -31.393 11.310 -2.705 1.00 30.96 159 PRO A CA 1
ATOM 2482 C C . PRO A 1 164 ? -32.866 11.204 -2.373 1.00 30.45 159 PRO A C 1
ATOM 2483 O O . PRO A 1 164 ? -33.566 12.227 -2.275 1.00 31.46 159 PRO A O 1
ATOM 2494 N N . GLN A 1 165 ? -33.367 9.994 -2.148 1.00 27.33 160 GLN A N 1
ATOM 2495 C CA . GLN A 1 165 ? -34.802 9.839 -1.932 1.00 27.66 160 GLN A CA 1
ATOM 2496 C C . GLN A 1 165 ? -35.310 10.533 -0.664 1.00 29.26 160 GLN A C 1
ATOM 2497 O O . GLN A 1 165 ? -36.537 10.643 -0.495 1.00 33.38 160 GLN A O 1
ATOM 2511 N N . PHE A 1 166 ? -34.422 11.017 0.219 1.00 27.32 161 PHE A N 1
ATOM 2512 C CA . PHE A 1 166 ? -34.820 11.692 1.454 1.00 27.46 161 PHE A CA 1
ATOM 2513 C C . PHE A 1 166 ? -34.728 13.210 1.357 1.00 30.46 161 PHE A C 1
ATOM 2514 O O . PHE A 1 166 ? -34.975 13.898 2.353 1.00 39.19 161 PHE A O 1
ATOM 2531 N N . GLU A 1 167 ? -34.388 13.743 0.182 1.00 35.53 162 GLU A N 1
ATOM 2532 C CA . GLU A 1 167 ? -34.327 15.186 -0.016 1.00 40.74 162 GLU A CA 1
ATOM 2533 C C . GLU A 1 167 ? -35.687 15.737 -0.446 1.00 40.93 162 GLU A C 1
ATOM 2534 O O . GLU A 1 167 ? -36.327 15.191 -1.346 1.00 58.94 162 GLU A O 1
ATOM 2546 N N . ASP B 2 26 ? -22.645 11.817 54.221 1.00 52.54 -1 ASP B N 1
ATOM 2547 C CA . ASP B 2 26 ? -22.947 12.871 53.202 1.00 45.89 -1 ASP B CA 1
ATOM 2548 C C . ASP B 2 26 ? -23.244 12.271 51.830 1.00 39.60 -1 ASP B C 1
ATOM 2549 O O . ASP B 2 26 ? -23.256 12.984 50.827 1.00 43.56 -1 ASP B O 1
ATOM 2553 N N . LYS B 2 27 ? -23.496 10.965 51.780 1.00 44.37 0 LYS B N 1
ATOM 2554 C CA . LYS B 2 27 ? -23.710 10.304 50.498 1.00 43.55 0 LYS B CA 1
ATOM 2555 C C . LYS B 2 27 ? -24.969 10.833 49.818 1.00 33.40 0 LYS B C 1
ATOM 2556 O O . LYS B 2 27 ? -25.990 11.100 50.468 1.00 36.91 0 LYS B O 1
ATOM 2563 N N . MET B 2 2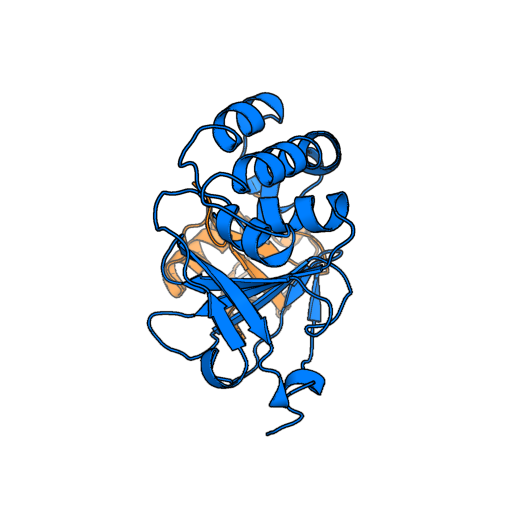8 ? -24.895 10.973 48.497 1.00 38.73 1 MET B N 1
ATOM 2564 C CA . MET B 2 28 ? -26.033 11.394 47.696 1.00 32.79 1 MET B CA 1
ATOM 2565 C C . MET B 2 28 ? -25.933 10.735 46.325 1.00 38.38 1 MET B C 1
ATOM 2566 O O . MET B 2 28 ? -24.947 10.063 46.002 1.00 33.05 1 MET B O 1
ATOM 2580 N N . GLN B 2 29 ? -26.949 10.944 45.496 1.00 27.08 2 GLN B N 1
ATOM 2581 C CA . GLN B 2 29 ? -26.873 10.462 44.124 1.00 29.60 2 GLN B CA 1
ATOM 2582 C C . GLN B 2 29 ? -26.981 11.600 43.118 1.00 33.11 2 GLN B C 1
ATOM 2583 O O . GLN B 2 29 ? -27.603 12.630 43.372 1.00 33.18 2 GLN B O 1
ATOM 2597 N N . ILE B 2 30 ? -26.370 11.394 41.958 1.00 25.16 3 ILE B N 1
ATOM 2598 C CA . ILE B 2 30 ? -26.553 12.281 40.822 1.00 25.07 3 ILE B CA 1
ATOM 2599 C C . ILE B 2 30 ? -26.833 11.394 39.616 1.00 27.98 3 ILE B C 1
ATOM 2600 O O . ILE B 2 30 ? -26.589 10.186 39.628 1.00 23.86 3 ILE B O 1
ATOM 2616 N N . PHE B 2 31 ? -27.412 11.993 38.590 1.00 22.26 4 PHE B N 1
ATOM 2617 C CA . PHE B 2 31 ? -27.738 11.277 37.363 1.00 20.59 4 PHE B CA 1
ATOM 2618 C C . PHE B 2 31 ? -26.861 11.779 36.234 1.00 20.46 4 PHE B C 1
ATOM 2619 O O . PHE B 2 31 ? -26.664 12.989 36.086 1.00 25.29 4 PHE B O 1
ATOM 2636 N N . VAL B 2 32 ? -26.332 10.847 35.453 1.00 19.20 5 VAL B N 1
ATOM 2637 C CA . VAL B 2 32 ? -25.438 11.189 34.353 1.00 17.94 5 VAL B CA 1
ATOM 2638 C C . VAL B 2 32 ? -26.016 10.587 33.080 1.00 20.15 5 VAL B C 1
ATOM 2639 O O . VAL B 2 32 ? -26.184 9.370 32.986 1.00 20.24 5 VAL B O 1
ATOM 2652 N N . LYS B 2 33 ? -26.321 11.436 32.102 1.00 20.74 6 LYS B N 1
ATOM 2653 C CA . LYS B 2 33 ? -26.795 10.972 30.799 1.00 19.76 6 LYS B CA 1
ATOM 2654 C C . LYS B 2 33 ? -25.598 10.898 29.869 1.00 17.78 6 LYS B C 1
ATOM 2655 O O . LYS B 2 33 ? -24.890 11.895 29.692 1.00 19.15 6 LYS B O 1
ATOM 2674 N N . THR B 2 34 ? -25.373 9.726 29.271 1.00 18.08 7 THR B N 1
ATOM 2675 C CA . THR B 2 34 ? -24.195 9.553 28.436 1.00 17.58 7 THR B CA 1
ATOM 2676 C C . THR B 2 34 ? -24.459 9.989 26.994 1.00 16.03 7 THR B C 1
ATOM 2677 O O . THR B 2 34 ? -25.594 10.167 26.550 1.00 18.87 7 THR B O 1
ATOM 2688 N N . LEU B 2 35 ? -23.366 10.116 26.258 1.00 17.31 8 LEU B N 1
ATOM 2689 C CA . LEU B 2 35 ? -23.461 10.479 24.836 1.00 17.14 8 LEU B CA 1
ATOM 2690 C C . LEU B 2 35 ? -24.352 9.517 24.079 1.00 17.80 8 LEU B C 1
ATOM 2691 O O . LEU B 2 35 ? -25.101 9.931 23.188 1.00 19.39 8 LEU B O 1
ATOM 2707 N N . THR B 2 36 ? -24.338 8.242 24.441 1.00 19.81 9 THR B N 1
ATOM 2708 C CA . THR B 2 36 ? -25.136 7.242 23.750 1.00 22.69 9 THR B CA 1
ATOM 2709 C C . THR B 2 36 ? -26.548 7.102 24.323 1.00 22.71 9 THR B C 1
ATOM 2710 O O . THR B 2 36 ? -27.294 6.198 23.910 1.00 27.15 9 THR B O 1
ATOM 2721 N N . GLY B 2 37 ? -26.943 7.974 25.252 1.00 18.82 10 GLY B N 1
ATOM 2722 C CA . GLY B 2 37 ? -28.320 8.074 25.675 1.00 21.07 10 GLY B CA 1
ATOM 2723 C C . GLY B 2 37 ? -28.705 7.295 26.906 1.00 21.08 10 GLY B C 1
ATOM 2724 O O . GLY B 2 37 ? -29.890 7.291 27.264 1.00 27.04 10 GLY B O 1
ATOM 2728 N N . LYS B 2 38 ? -27.753 6.666 27.575 1.00 22.39 11 LYS B N 1
ATOM 2729 C CA . LYS B 2 38 ? -28.032 5.909 28.780 1.00 22.71 11 LYS B CA 1
ATOM 2730 C C . LYS B 2 38 ? -28.001 6.844 29.978 1.00 20.36 11 LYS B C 1
ATOM 2731 O O . LYS B 2 38 ? -27.158 7.730 30.056 1.00 24.00 11 LYS B O 1
ATOM 2750 N N . THR B 2 39 ? -28.918 6.636 30.911 1.00 20.22 12 THR B N 1
ATOM 2751 C CA . THR B 2 39 ? -28.904 7.383 32.168 1.00 22.81 12 THR B CA 1
ATOM 2752 C C . THR B 2 39 ? -28.388 6.464 33.267 1.00 23.43 12 THR B C 1
ATOM 2753 O O . THR B 2 39 ? -28.960 5.391 33.510 1.00 26.62 12 THR B O 1
ATOM 2764 N N . ILE B 2 40 ? -27.299 6.875 33.915 1.00 21.49 13 ILE B N 1
ATOM 2765 C CA . ILE B 2 40 ? -26.720 6.091 34.997 1.00 23.62 13 ILE B CA 1
ATOM 2766 C C . ILE B 2 40 ? -26.834 6.882 36.291 1.00 21.58 13 ILE B C 1
ATOM 2767 O O . ILE B 2 40 ? -26.882 8.113 36.292 1.00 22.82 13 ILE B O 1
ATOM 2783 N N . THR B 2 41 ? -26.894 6.162 37.393 1.00 22.68 14 THR B N 1
ATOM 2784 C CA . THR B 2 41 ? -26.982 6.757 38.723 1.00 22.62 14 THR B CA 1
ATOM 2785 C C . THR B 2 41 ? -25.655 6.554 39.441 1.00 28.16 14 THR B C 1
ATOM 2786 O O . THR B 2 41 ? -25.126 5.439 39.463 1.00 28.88 14 THR B O 1
ATOM 2797 N N . LEU B 2 42 ? -25.097 7.634 39.985 1.00 25.72 15 LEU B N 1
ATOM 2798 C CA . LEU B 2 42 ? -23.815 7.573 40.685 1.00 26.54 15 LEU B CA 1
ATOM 2799 C C . LEU B 2 42 ? -24.020 7.871 42.154 1.00 29.84 15 LEU B C 1
ATOM 2800 O O . LEU B 2 42 ? -24.820 8.742 42.506 1.00 28.32 15 LEU B O 1
ATOM 2816 N N . GLU B 2 43 ? -23.292 7.134 42.996 1.00 30.66 16 GLU B N 1
ATOM 2817 C CA . GLU B 2 43 ? -23.232 7.392 44.429 1.00 30.01 16 GLU B CA 1
ATOM 2818 C C . GLU B 2 43 ? -22.012 8.265 44.693 1.00 26.77 16 GLU B C 1
ATOM 2819 O O . GLU B 2 43 ? -20.878 7.859 44.406 1.00 32.72 16 GLU B O 1
ATOM 2826 N N . VAL B 2 44 ? -22.247 9.478 45.197 1.00 29.43 17 VAL B N 1
ATOM 2827 C CA . VAL B 2 44 ? -21.204 10.488 45.308 1.00 27.23 17 VAL B CA 1
ATOM 2828 C C . VAL B 2 44 ? -21.376 11.225 46.633 1.00 28.52 17 VAL B C 1
ATOM 2829 O O . VAL B 2 44 ? -22.350 11.032 47.362 1.00 31.34 17 VAL B O 1
ATOM 2842 N N . GLU B 2 45 ? -20.383 12.035 46.958 1.00 35.48 18 GLU B N 1
ATOM 2843 C CA . GLU B 2 45 ? -20.414 12.961 48.080 1.00 35.62 18 GLU B CA 1
ATOM 2844 C C . GLU B 2 45 ? -20.095 14.355 47.569 1.00 33.02 18 GLU B C 1
ATOM 2845 O O . GLU B 2 45 ? -19.408 14.505 46.556 1.00 29.88 18 GLU B O 1
ATOM 2857 N N . PRO B 2 46 ? -20.548 15.403 48.267 1.00 33.46 19 PRO B N 1
ATOM 2858 C CA . PRO B 2 46 ? -20.271 16.766 47.773 1.00 31.22 19 PRO B CA 1
ATOM 2859 C C . PRO B 2 46 ? -18.787 17.063 47.660 1.00 38.58 19 PRO B C 1
ATOM 2860 O O . PRO B 2 46 ? -18.383 17.841 46.788 1.00 36.06 19 PRO B O 1
ATOM 2871 N N . SER B 2 47 ? -17.968 16.454 48.516 1.00 33.59 20 SER B N 1
ATOM 2872 C CA . SER B 2 47 ? -16.522 16.641 48.503 1.00 36.29 20 SER B CA 1
ATOM 2873 C C . SER B 2 47 ? -15.828 15.795 47.445 1.00 36.99 20 SER B C 1
ATOM 2874 O O . SER B 2 47 ? -14.605 15.912 47.285 1.00 41.15 20 SER B O 1
ATOM 2882 N N . ASP B 2 48 ? -16.558 14.947 46.719 1.00 31.09 21 ASP B N 1
ATOM 2883 C CA . ASP B 2 48 ? -15.928 14.190 45.648 1.00 31.21 21 ASP B CA 1
ATOM 2884 C C . ASP B 2 48 ? -15.382 15.138 44.591 1.00 31.40 21 ASP B C 1
ATOM 2885 O O . ASP B 2 48 ? -16.049 16.086 44.169 1.00 29.19 21 ASP B O 1
ATOM 2894 N N . THR B 2 49 ? -14.166 14.863 44.136 1.00 33.25 22 THR B N 1
ATOM 2895 C CA . THR B 2 49 ? -13.635 15.643 43.041 1.00 28.32 22 THR B CA 1
ATOM 2896 C C . THR B 2 49 ? -14.187 15.140 41.708 1.00 26.26 22 THR B C 1
ATOM 2897 O O . THR B 2 49 ? -14.693 14.020 41.586 1.00 27.14 22 THR B O 1
ATOM 2908 N N . ILE B 2 50 ? -14.009 15.960 40.674 1.00 26.16 23 ILE B N 1
ATOM 2909 C CA . ILE B 2 50 ? -14.382 15.544 39.326 1.00 24.03 23 ILE B CA 1
ATOM 2910 C C . ILE B 2 50 ? -13.610 14.291 38.921 1.00 23.72 23 ILE B C 1
ATOM 2911 O O . ILE B 2 50 ? -14.168 13.373 38.315 1.00 25.20 23 ILE B O 1
ATOM 2927 N N . GLU B 2 51 ? -12.316 14.218 39.263 1.00 27.56 24 GLU B N 1
ATOM 2928 C CA . GLU B 2 51 ? -11.569 13.003 38.971 1.00 26.41 24 GLU B CA 1
ATOM 2929 C C . GLU B 2 51 ? -12.167 11.792 39.669 1.00 26.48 24 GLU B C 1
ATOM 2930 O O . GLU B 2 51 ? -12.216 10.702 39.082 1.00 29.79 24 GLU B O 1
ATOM 2942 N N . ASN B 2 52 ? -12.620 11.957 40.927 1.00 27.51 25 ASN B N 1
ATOM 2943 C CA . ASN B 2 52 ? -13.269 10.853 41.632 1.00 28.09 25 ASN B CA 1
ATOM 2944 C C . ASN B 2 52 ? -14.517 10.406 40.882 1.00 26.34 25 ASN B C 1
ATOM 2945 O O . ASN B 2 52 ? -14.767 9.206 40.720 1.00 29.42 25 ASN B O 1
ATOM 2949 N N . VAL B 2 53 ? -15.308 11.365 40.412 1.00 25.39 26 VAL B N 1
ATOM 2950 C CA . VAL B 2 53 ? -16.527 11.033 39.686 1.00 25.28 26 VAL B CA 1
ATOM 2951 C C . VAL B 2 53 ? -16.192 10.323 38.379 1.00 22.39 26 VAL B C 1
ATOM 2952 O O . VAL B 2 53 ? -16.838 9.332 38.021 1.00 23.52 26 VAL B O 1
ATOM 2965 N N . LYS B 2 54 ? -15.166 10.795 37.658 1.00 22.09 27 LYS B N 1
ATOM 2966 C CA . LYS B 2 54 ? -14.743 10.115 36.425 1.00 24.05 27 LYS B CA 1
ATOM 2967 C C . LYS B 2 54 ? -14.303 8.671 36.698 1.00 25.87 27 LYS B C 1
ATOM 2968 O O . LYS B 2 54 ? -14.575 7.768 35.892 1.00 27.17 27 LYS B O 1
ATOM 2987 N N . ALA B 2 55 ? -13.633 8.431 37.827 1.00 26.14 28 ALA B N 1
ATOM 2988 C CA . ALA B 2 55 ? -13.273 7.066 38.202 1.00 25.67 28 ALA B CA 1
ATOM 2989 C C . ALA B 2 55 ? -14.510 6.207 38.434 1.00 30.79 28 ALA B C 1
ATOM 2990 O O . ALA B 2 55 ? -14.566 5.055 37.986 1.00 35.17 28 ALA B O 1
ATOM 2997 N N . LYS B 2 56 ? -15.522 6.749 39.115 1.00 27.69 29 LYS B N 1
ATOM 2998 C CA . LYS B 2 56 ? -16.758 5.995 39.288 1.00 30.03 29 LYS B CA 1
ATOM 2999 C C . LYS B 2 56 ? -17.391 5.681 37.942 1.00 31.33 29 LYS B C 1
ATOM 3000 O O . LYS B 2 56 ? -17.917 4.584 37.728 1.00 31.68 29 LYS B O 1
ATOM 3019 N N . ILE B 2 57 ? -17.329 6.624 37.006 1.00 26.15 30 ILE B N 1
ATOM 3020 C CA . ILE B 2 57 ? -17.894 6.390 35.685 1.00 25.89 30 ILE B CA 1
ATOM 3021 C C . ILE B 2 57 ? -17.113 5.307 34.946 1.00 29.33 30 ILE B C 1
ATOM 3022 O O . ILE B 2 57 ? -17.697 4.489 34.226 1.00 31.75 30 ILE B O 1
ATOM 3038 N N . GLN B 2 58 ? -15.785 5.285 35.108 1.00 30.05 31 GLN B N 1
ATOM 3039 C CA . GLN B 2 58 ? -14.980 4.247 34.473 1.00 31.54 31 GLN B CA 1
ATOM 3040 C C . GLN B 2 58 ? -15.363 2.871 35.002 1.00 36.82 31 GLN B C 1
ATOM 3041 O O . GLN B 2 58 ? -15.477 1.910 34.234 1.00 42.74 31 GLN B O 1
ATOM 3055 N N . ASP B 2 59 ? -15.575 2.760 36.312 1.00 33.71 32 ASP B N 1
ATOM 3056 C CA . ASP B 2 59 ? -15.972 1.478 36.887 1.00 38.53 32 ASP B CA 1
ATOM 3057 C C . ASP B 2 59 ? -17.264 0.968 36.257 1.00 45.28 32 ASP B C 1
ATOM 3058 O O . ASP B 2 59 ? -17.407 -0.232 35.994 1.00 49.71 32 ASP B O 1
ATOM 3067 N N . LYS B 2 60 ? -18.213 1.865 35.997 1.00 39.06 33 LYS B N 1
ATOM 3068 C CA . LYS B 2 60 ? -19.544 1.457 35.564 1.00 41.53 33 LYS B CA 1
ATOM 3069 C C . LYS B 2 60 ? -19.653 1.305 34.052 1.00 47.29 33 LYS B C 1
ATOM 3070 O O . LYS B 2 60 ? -20.327 0.386 33.573 1.00 54.90 33 LYS B O 1
ATOM 3089 N N . GLU B 2 61 ? -18.999 2.189 33.289 1.00 39.53 34 GLU B N 1
ATOM 3090 C CA . GLU B 2 61 ? -19.120 2.221 31.840 1.00 35.99 34 GLU B CA 1
ATOM 3091 C C . GLU B 2 61 ? -17.817 1.941 31.105 1.00 35.34 34 GLU B C 1
ATOM 3092 O O . GLU B 2 61 ? -17.837 1.827 29.874 1.00 41.23 34 GLU B O 1
ATOM 3104 N N . GLY B 2 62 ? -16.698 1.828 31.813 1.00 36.37 35 GLY B N 1
ATOM 3105 C CA . GLY B 2 62 ? -15.435 1.482 31.189 1.00 45.05 35 GLY B CA 1
ATOM 3106 C C . GLY B 2 62 ? -14.769 2.574 30.383 1.00 40.56 35 GLY B C 1
ATOM 3107 O O . GLY B 2 62 ? -13.788 2.290 29.691 1.00 41.61 35 GLY B O 1
ATOM 3111 N N . ILE B 2 63 ? -15.257 3.806 30.446 1.00 36.15 36 ILE B N 1
ATOM 3112 C CA . ILE B 2 63 ? -14.674 4.902 29.666 1.00 36.15 36 ILE B CA 1
ATOM 3113 C C . ILE B 2 63 ? -13.472 5.455 30.423 1.00 34.96 36 ILE B C 1
ATOM 3114 O O . ILE B 2 63 ? -13.621 5.844 31.587 1.00 31.27 36 ILE B O 1
ATOM 3130 N N . PRO B 2 64 ? -12.292 5.536 29.815 1.00 30.69 37 PRO B N 1
ATOM 3131 C CA . PRO B 2 64 ? -11.136 6.080 30.533 1.00 29.85 37 PRO B CA 1
ATOM 3132 C C . PRO B 2 64 ? -11.384 7.517 30.964 1.00 27.90 37 PRO B C 1
ATOM 3133 O O . PRO B 2 64 ? -11.916 8.324 30.190 1.00 25.08 37 PRO B O 1
ATOM 3144 N N . PRO B 2 65 ? -10.996 7.884 32.189 1.00 25.67 38 PRO B N 1
ATOM 3145 C CA . PRO B 2 65 ? -11.221 9.269 32.633 1.00 27.27 38 PRO B CA 1
ATOM 3146 C C . PRO B 2 65 ? -10.640 10.332 31.718 1.00 25.57 38 PRO B C 1
ATOM 3147 O O . PRO B 2 65 ? -11.239 11.409 31.600 1.00 26.54 38 PRO B O 1
ATOM 3158 N N . ASP B 2 66 ? -9.468 10.099 31.107 1.00 27.70 39 ASP B N 1
ATOM 3159 C CA A ASP B 2 66 ? -8.870 11.121 30.260 0.59 28.02 39 ASP B CA 1
ATOM 3160 C CA B ASP B 2 66 ? -8.868 11.125 30.262 0.41 28.32 39 ASP B CA 1
ATOM 3161 C C . ASP B 2 66 ? -9.641 11.334 28.969 1.00 28.41 39 ASP B C 1
ATOM 3162 O O . ASP B 2 66 ? -9.369 12.309 28.261 1.00 30.46 39 ASP B O 1
ATOM 3177 N N . GLN B 2 67 ? -10.607 10.463 28.665 1.00 23.60 40 GLN B N 1
ATOM 3178 C CA . GLN B 2 67 ? -11.486 10.628 27.522 1.00 22.77 40 GLN B CA 1
ATOM 3179 C C . GLN B 2 67 ? -12.817 11.293 27.871 1.00 20.25 40 GLN B C 1
ATOM 3180 O O . GLN B 2 67 ? -13.573 11.664 26.962 1.00 19.83 40 GLN B O 1
ATOM 3194 N N . GLN B 2 68 ? -13.116 11.472 29.158 1.00 20.41 41 GLN B N 1
ATOM 3195 C CA . GLN B 2 68 ? -14.439 11.882 29.593 1.00 18.57 41 GLN B CA 1
ATOM 3196 C C . GLN B 2 68 ? -14.570 13.391 29.616 1.00 18.87 41 GLN B C 1
ATOM 3197 O O . GLN B 2 68 ? -13.636 14.106 29.988 1.00 20.74 41 GLN B O 1
ATOM 3211 N N . ARG B 2 69 ? -15.755 13.862 29.225 1.00 18.95 42 ARG B N 1
ATOM 3212 C CA . ARG B 2 69 ? -16.127 15.277 29.249 1.00 17.98 42 ARG B CA 1
ATOM 3213 C C . ARG B 2 69 ? -17.411 15.338 30.075 1.00 18.69 42 ARG B C 1
ATOM 3214 O O . ARG B 2 69 ? -18.507 15.065 29.579 1.00 19.68 42 ARG B O 1
ATOM 3235 N N . LEU B 2 70 ? -17.260 15.667 31.355 1.00 18.58 43 LEU B N 1
ATOM 3236 C CA . LEU B 2 70 ? -18.391 15.716 32.268 1.00 19.22 43 LEU B CA 1
ATOM 3237 C C . LEU B 2 70 ? -18.924 17.142 32.312 1.00 17.56 43 LEU B C 1
ATOM 3238 O O . LEU B 2 70 ? -18.146 18.084 32.459 1.00 20.69 43 LEU B O 1
ATOM 3254 N N . ILE B 2 71 ? -20.239 17.298 32.133 1.00 17.99 44 ILE B N 1
ATOM 3255 C CA . ILE B 2 71 ? -20.846 18.601 31.873 1.00 17.23 44 ILE B CA 1
ATOM 3256 C C . ILE B 2 71 ? -22.033 18.824 32.809 1.00 21.33 44 ILE B C 1
ATOM 3257 O O . ILE B 2 71 ? -22.831 17.913 33.045 1.00 20.84 44 ILE B O 1
ATOM 3273 N N . PHE B 2 72 ? -22.133 20.036 33.361 1.00 23.00 45 PHE B N 1
ATOM 3274 C CA . PHE B 2 72 ? -23.273 20.424 34.185 1.00 22.01 45 PHE B CA 1
ATOM 3275 C C . PHE B 2 72 ? -23.669 21.839 33.811 1.00 20.23 45 PHE B C 1
ATOM 3276 O O . PHE B 2 72 ? -22.835 22.745 33.826 1.00 22.47 45 PHE B O 1
ATOM 3293 N N . ALA B 2 73 ? -24.930 22.002 33.425 1.00 23.18 46 ALA B N 1
ATOM 3294 C CA . ALA B 2 73 ? -25.529 23.318 33.192 1.00 26.02 46 ALA B CA 1
ATOM 3295 C C . ALA B 2 73 ? -24.687 24.137 32.220 1.00 23.99 46 ALA B C 1
ATOM 3296 O O . ALA B 2 73 ? -24.435 25.330 32.428 1.00 26.71 46 ALA B O 1
ATOM 3303 N N . GLY B 2 74 ? -24.245 23.485 31.145 1.00 24.38 47 GLY B N 1
ATOM 3304 C CA . GLY B 2 74 ? -23.516 24.157 30.094 1.00 27.80 47 GLY B CA 1
ATOM 3305 C C . GLY B 2 74 ? -22.029 24.327 30.317 1.00 29.19 47 GLY B C 1
ATOM 3306 O O . GLY B 2 74 ? -21.366 24.949 29.478 1.00 30.26 47 GLY B O 1
ATOM 3310 N N . LYS B 2 75 ? -21.476 23.820 31.423 1.00 23.49 48 LYS B N 1
ATOM 3311 C CA . LYS B 2 75 ? -20.065 23.968 31.756 1.00 24.02 48 LYS B CA 1
ATOM 3312 C C . LYS B 2 75 ? -19.404 22.599 31.804 1.00 23.51 48 LYS B C 1
ATOM 3313 O O . LYS B 2 75 ? -19.941 21.659 32.412 1.00 24.02 48 LYS B O 1
ATOM 3320 N N . GLN B 2 76 ? -18.260 22.478 31.134 1.00 23.44 49 GLN B N 1
ATOM 3321 C CA . GLN B 2 76 ? -17.463 21.272 31.244 1.00 20.38 49 GLN B CA 1
ATOM 3322 C C . GLN B 2 76 ? -16.654 21.358 32.532 1.00 23.65 49 GLN B C 1
ATOM 3323 O O . GLN B 2 76 ? -15.889 22.308 32.735 1.00 28.93 49 GLN B O 1
ATOM 3337 N N . LEU B 2 77 ? -16.861 20.376 33.407 1.00 25.08 50 LEU B N 1
ATOM 3338 C CA . LEU B 2 77 ? -16.283 20.374 34.746 1.00 22.23 50 LEU B CA 1
ATOM 3339 C C . LEU B 2 77 ? -14.793 20.039 34.694 1.00 27.65 50 LEU B C 1
ATOM 3340 O O . LEU B 2 77 ? -14.336 19.231 33.878 1.00 26.98 50 LEU B O 1
ATOM 3356 N N . GLU B 2 78 ? -14.042 20.635 35.602 1.00 26.83 51 GLU B N 1
ATOM 3357 C CA . GLU B 2 78 ? -12.593 20.534 35.597 1.00 29.32 51 GLU B CA 1
ATOM 3358 C C . GLU B 2 78 ? -12.090 19.639 36.720 1.00 31.92 51 GLU B C 1
ATOM 3359 O O . GLU B 2 78 ? -12.558 19.719 37.863 1.00 28.81 51 GLU B O 1
ATOM 3371 N N . ASP B 2 79 ? -11.114 18.796 36.385 1.00 32.04 52 ASP B N 1
ATOM 3372 C CA . ASP B 2 79 ? -10.346 18.086 37.394 1.00 30.72 52 ASP B CA 1
ATOM 3373 C C . ASP B 2 79 ? -9.800 19.066 38.433 1.00 38.38 52 ASP B C 1
ATOM 3374 O O . ASP B 2 79 ? -9.400 20.189 38.112 1.00 38.04 52 ASP B O 1
ATOM 3383 N N . GLY B 2 80 ? -9.773 18.630 39.685 1.00 38.39 53 GLY B N 1
ATOM 3384 C CA . GLY B 2 80 ? -9.298 19.464 40.761 1.00 42.61 53 GLY B CA 1
ATOM 3385 C C . GLY B 2 80 ? -10.378 20.231 41.489 1.00 32.94 53 GLY B C 1
ATOM 3386 O O . GLY B 2 80 ? -10.098 20.808 42.545 1.00 40.11 53 GLY B O 1
ATOM 3390 N N . ARG B 2 81 ? -11.600 20.242 40.975 1.00 32.44 54 ARG B N 1
ATOM 3391 C CA . ARG B 2 81 ? -12.728 20.861 41.638 1.00 32.89 54 ARG B CA 1
ATOM 3392 C C . ARG B 2 81 ? -13.621 19.769 42.205 1.00 33.24 54 ARG B C 1
ATOM 3393 O O . ARG B 2 81 ? -13.545 18.606 41.794 1.00 32.20 54 ARG B O 1
ATOM 3403 N N . THR B 2 82 ? -14.475 20.156 43.147 1.00 33.18 55 THR B N 1
ATOM 3404 C CA . THR B 2 82 ? -15.468 19.261 43.728 1.00 33.61 55 THR B CA 1
ATOM 3405 C C . THR B 2 82 ? -16.854 19.545 43.168 1.00 33.28 55 THR B C 1
ATOM 3406 O O . THR B 2 82 ? -17.113 20.581 42.546 1.00 35.73 55 THR B O 1
ATOM 3417 N N . LEU B 2 83 ? -17.754 18.592 43.399 1.00 31.29 56 LEU B N 1
ATOM 3418 C CA . LEU B 2 83 ? -19.153 18.793 43.035 1.00 31.15 56 LEU B CA 1
ATOM 3419 C C . LEU B 2 83 ? -19.719 20.031 43.734 1.00 28.96 56 LEU B C 1
ATOM 3420 O O . LEU B 2 83 ? -20.503 20.785 43.144 1.00 40.70 56 LEU B O 1
ATOM 3436 N N . SER B 2 84 ? -19.296 20.273 44.962 1.00 36.12 57 SER B N 1
ATOM 3437 C CA . SER B 2 84 ? -19.750 21.448 45.707 1.00 51.83 57 SER B CA 1
ATOM 3438 C C . SER B 2 84 ? -19.429 22.745 44.973 1.00 57.04 57 SER B C 1
ATOM 3439 O O . SER B 2 84 ? -20.249 23.670 44.947 1.00 50.10 57 SER B O 1
ATOM 3447 N N . ASP B 2 85 ? -18.233 22.839 44.382 1.00 52.42 58 ASP B N 1
ATOM 3448 C CA . ASP B 2 85 ? -17.825 24.080 43.728 1.00 39.78 58 ASP B CA 1
ATOM 3449 C C . ASP B 2 85 ? -18.781 24.462 42.612 1.00 38.57 58 ASP B C 1
ATOM 3450 O O . ASP B 2 85 ? -18.968 25.651 42.331 1.00 48.40 58 ASP B O 1
ATOM 3459 N N . TYR B 2 86 ? -19.387 23.475 41.963 1.00 31.54 59 TYR B N 1
ATOM 3460 C CA . TYR B 2 86 ? -20.262 23.709 40.831 1.00 35.26 59 TYR B CA 1
ATOM 3461 C C . TYR B 2 86 ? -21.727 23.779 41.240 1.00 30.67 59 TYR B C 1
ATOM 3462 O O . TYR B 2 86 ? -22.606 23.779 40.371 1.00 35.80 59 TYR B O 1
ATOM 3480 N N . ASN B 2 87 ? -22.009 23.821 42.532 1.00 38.39 60 ASN B N 1
ATOM 3481 C CA . ASN B 2 87 ? -23.387 23.847 43.030 1.00 46.77 60 ASN B CA 1
ATOM 3482 C C . ASN B 2 87 ? -24.168 22.636 42.534 1.00 41.55 60 ASN B C 1
ATOM 3483 O O . ASN B 2 87 ? -25.349 22.731 42.178 1.00 34.36 60 ASN B O 1
ATOM 3494 N N . ILE B 2 88 ? -23.494 21.487 42.503 1.00 28.78 61 ILE B N 1
ATOM 3495 C CA . ILE B 2 88 ? -24.097 20.231 42.084 1.00 25.97 61 ILE B CA 1
ATOM 3496 C C . ILE B 2 88 ? -24.644 19.577 43.347 1.00 31.05 61 ILE B C 1
ATOM 3497 O O . ILE B 2 88 ? -23.896 19.020 44.150 1.00 31.82 61 ILE B O 1
ATOM 3513 N N . ARG B 2 89 ? -25.959 19.667 43.514 1.00 28.95 62 ARG B N 1
ATOM 3514 C CA . ARG B 2 89 ? -26.671 19.150 44.666 1.00 28.12 62 ARG B CA 1
ATOM 3515 C C . ARG B 2 89 ? -27.229 17.764 44.361 1.00 29.35 62 ARG B C 1
ATOM 3516 O O . ARG B 2 89 ? -27.151 17.270 43.233 1.00 28.45 62 ARG B O 1
ATOM 3537 N N . LYS B 2 90 ? -27.834 17.143 45.378 1.00 31.31 63 LYS B N 1
ATOM 3538 C CA . LYS B 2 90 ? -28.433 15.834 45.178 1.00 32.37 63 LYS B CA 1
ATOM 3539 C C . LYS B 2 90 ? -29.456 15.870 44.045 1.00 30.92 63 LYS B C 1
ATOM 3540 O O . LYS B 2 90 ? -30.168 16.858 43.841 1.00 33.72 63 LYS B O 1
ATOM 3559 N N . GLN B 2 91 ? -29.520 14.768 43.302 1.00 29.47 64 GLN B N 1
ATOM 3560 C CA . GLN B 2 91 ? -30.434 14.585 42.178 1.00 30.92 64 GLN B CA 1
ATOM 3561 C C . GLN B 2 91 ? -30.147 15.520 41.007 1.00 29.56 64 GLN B C 1
ATOM 3562 O O . GLN B 2 91 ? -30.984 15.654 40.110 1.00 30.22 64 GLN B O 1
ATOM 3576 N N . SER B 2 92 ? -28.973 16.149 40.955 1.00 25.12 65 SER B N 1
ATOM 3577 C CA . SER B 2 92 ? -28.585 16.909 39.772 1.00 25.61 65 SER B CA 1
ATOM 3578 C C . SER B 2 92 ? -28.475 15.995 38.568 1.00 23.99 65 SER B C 1
ATOM 3579 O O . SER B 2 92 ? -28.150 14.811 38.686 1.00 23.69 65 SER B O 1
ATOM 3587 N N . ASN B 2 93 ? -28.726 16.571 37.400 1.00 23.95 66 ASN B N 1
ATOM 3588 C CA . ASN B 2 93 ? -28.585 15.875 36.132 1.00 24.02 66 ASN B CA 1
ATOM 3589 C C . ASN B 2 93 ? -27.377 16.432 35.401 1.00 27.40 66 ASN B C 1
ATOM 3590 O O . ASN B 2 93 ? -27.309 17.641 35.141 1.00 24.51 66 ASN B O 1
ATOM 3601 N N . LEU B 2 94 ? -26.447 15.546 35.060 1.00 20.39 67 LEU B N 1
ATOM 3602 C CA . LEU B 2 94 ? -25.228 15.880 34.342 1.00 19.94 67 LEU B CA 1
ATOM 3603 C C . LEU B 2 94 ? -25.247 15.170 32.996 1.00 17.30 67 LEU B C 1
ATOM 3604 O O . LEU B 2 94 ? -26.022 14.239 32.772 1.00 21.69 67 LEU B O 1
ATOM 3620 N N . TYR B 2 95 ? -24.377 15.630 32.103 1.00 18.61 68 TYR B N 1
ATOM 3621 C CA . TYR B 2 95 ? -24.113 14.966 30.842 1.00 19.87 68 TYR B CA 1
ATOM 3622 C C . TYR B 2 95 ? -22.691 14.434 30.828 1.00 17.54 68 TYR B C 1
ATOM 3623 O O . TYR B 2 95 ? -21.783 15.061 31.371 1.00 20.79 68 TYR B O 1
ATOM 3641 N N . LEU B 2 96 ? -22.492 13.284 30.203 1.00 17.77 69 LEU B N 1
ATOM 3642 C CA . LEU B 2 96 ? -21.165 12.740 29.949 1.00 17.91 69 LEU B CA 1
ATOM 3643 C C . LEU B 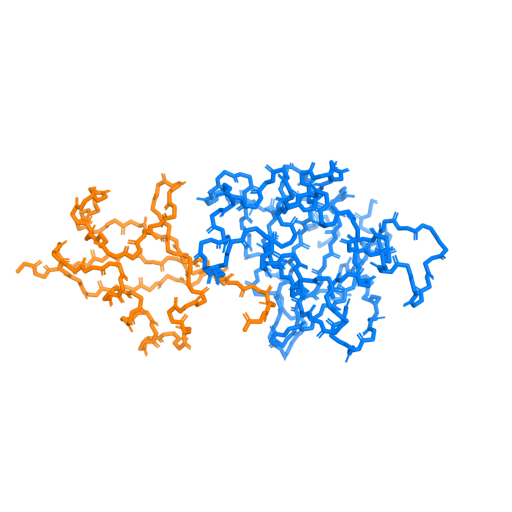2 96 ? -20.992 12.600 28.448 1.00 19.68 69 LEU B C 1
ATOM 3644 O O . LEU B 2 96 ? -21.609 11.725 27.831 1.00 20.04 69 LEU B O 1
ATOM 3660 N N . LEU B 2 97 ? -20.146 13.442 27.877 1.00 19.20 70 LEU B N 1
ATOM 3661 C CA . LEU B 2 97 ? -19.628 13.198 26.538 1.00 20.34 70 LEU B CA 1
ATOM 3662 C C . LEU B 2 97 ? -18.248 12.556 26.649 1.00 20.79 70 LEU B C 1
ATOM 3663 O O . LEU B 2 97 ? -17.690 12.381 27.741 1.00 19.85 70 LEU B O 1
ATOM 3679 N N . TRP B 2 98 ? -17.686 12.172 25.503 1.00 16.73 71 TRP B N 1
ATOM 3680 C CA . TRP B 2 98 ? -16.311 11.728 25.473 1.00 17.56 71 TRP B CA 1
ATOM 3681 C C . TRP B 2 98 ? -15.775 12.042 24.090 1.00 16.72 71 TRP B C 1
ATOM 3682 O O . TRP B 2 98 ? -16.522 12.376 23.166 1.00 17.17 71 TRP B O 1
ATOM 3703 N N . ARG B 2 99 ? -14.459 11.985 23.982 1.00 17.62 72 ARG B N 1
ATOM 3704 C CA . ARG B 2 99 ? -13.794 12.160 22.699 1.00 17.03 72 ARG B CA 1
ATOM 3705 C C . ARG B 2 99 ? -14.125 11.015 21.759 1.00 18.52 72 ARG B C 1
ATOM 3706 O O . ARG B 2 99 ? -14.182 9.845 22.159 1.00 20.12 72 ARG B O 1
ATOM 3727 N N . LEU B 2 100 ? -14.343 11.360 20.494 1.00 18.07 73 LEU B N 1
ATOM 3728 C CA . LEU B 2 100 ? -14.441 10.391 19.414 1.00 20.03 73 LEU B CA 1
ATOM 3729 C C . LEU B 2 100 ? -13.213 10.589 18.538 1.00 22.81 73 LEU B C 1
ATOM 3730 O O . LEU B 2 100 ? -13.017 11.670 17.976 1.00 21.14 73 LEU B O 1
ATOM 3746 N N . GLY B 2 101 ? -12.374 9.566 18.450 1.00 22.77 74 GLY B N 1
ATOM 3747 C CA . GLY B 2 101 ? -11.108 9.693 17.758 1.00 27.68 74 GLY B CA 1
ATOM 3748 C C . GLY B 2 101 ? -10.041 10.307 18.654 1.00 25.97 74 GLY B C 1
ATOM 3749 O O . GLY B 2 101 ? -10.231 10.534 19.848 1.00 26.62 74 GLY B O 1
ATOM 3753 N N . GLY B 2 102 ? -8.908 10.607 18.036 1.00 28.44 75 GLY B N 1
ATOM 3754 C CA . GLY B 2 102 ? -7.835 11.307 18.707 1.00 34.15 75 GLY B CA 1
ATOM 3755 C C . GLY B 2 102 ? -6.815 10.359 19.305 1.00 40.68 75 GLY B C 1
ATOM 3756 O O . GLY B 2 102 ? -7.030 9.152 19.430 1.00 44.16 75 GLY B O 1
ATOM 3760 N N . TRP B 2 103 ? -5.678 10.936 19.689 1.00 35.38 76 TRP B N 1
ATOM 3761 C CA . TRP B 2 103 ? -4.602 10.163 20.318 1.00 36.26 76 TRP B CA 1
ATOM 3762 C C . TRP B 2 103 ? -4.719 10.234 21.845 1.00 41.35 76 TRP B C 1
ATOM 3763 O O . TRP B 2 103 ? -5.407 11.100 22.387 1.00 43.52 76 TRP B O 1
ATOM 3784 N N . LYS B 2 104 ? -4.063 9.303 22.529 1.00 44.95 77 LYS B N 1
#

Radius of gyration: 18.15 Å; Cα contacts (8 Å, |Δi|>4): 470; chains: 2; bounding box: 43×34×60 Å

CATH classification: 3.90.70.80

B-factor: m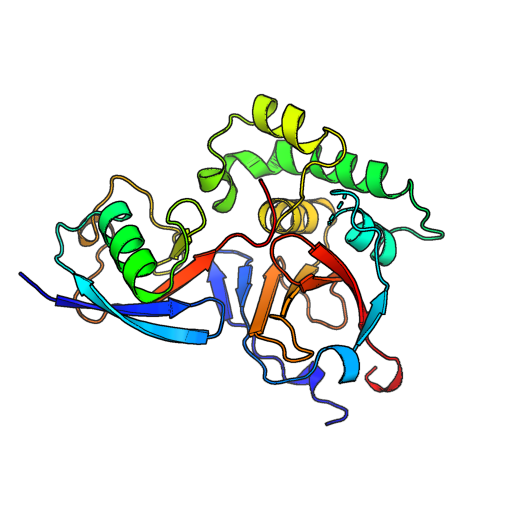ean 30.16, std 11.28, range [9.41, 86.27]

Secondary structure (P-SEA, 3-state):
ccccccbbbbbbccccbbbbbccccccccccccccccccccaaaaaaacccccccccaaaaaaaaaaaaacccccccccccccccaaaaaaaaacccccccaaaaaaaaaaacbbbbbbbbccccccccccccccccccccbbbbbcccbbbbbbbcccccc/ccbbbbbbcccbbbbbbbccccccaaaaaaaaaaacccccccbbbbcccccccccccccccccccbbbbbbbbbcccc

GO terms:
  GO:0004843 cysteine-type deubiquitinase activity (F, EXP)
  GO:0005515 protein binding (F, IPI)
  GO:0039540 symbiont-mediated suppression of host cytoplasmic pattern recognition receptor signaling pathway via inhibition of RIG-I activity (P, EXP)

Foldseek 3Di:
DLQVLVVWDWDDDDVQKTKTFDKDFQVVWWDWAFDDLQLQVLLQVCVVPPPPRDNPSSLVLLVLLLVLCVVPLVPQPVNVVVVDDSVVVNVQSNDTSHFDDPSSQQSSCVSVVAKEKEFEDEPGSITGMIMIGHDDGPQGHFYWYDYDDGDITGIDTDVSSD/DWAWEWEQEPVGDIDIDIDDQAQFPVNVLVRVCVVPVDHSVFKFKAAPHDGGDGPDGNVVVVNDHHGYIYIYGDDDDD

Nearest PDB structures (foldseek):
  5v5g-assembly1_A  TM=9.964E-01  e=2.641E-31  Crimean-Congo hemorrhagi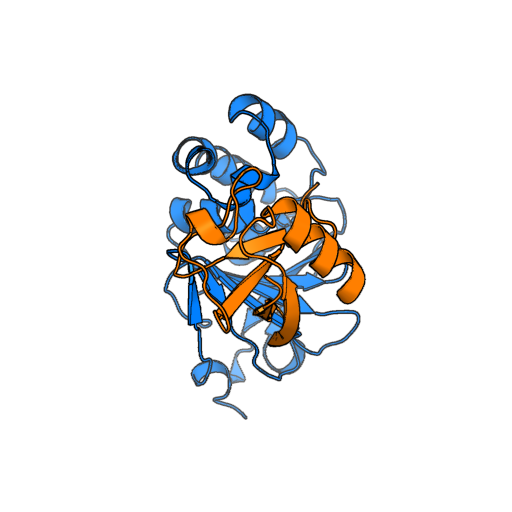c fever virus strain IbAr10200
  3phu-assembly1_A  TM=9.902E-01  e=2.589E-30  Crimean-Congo hemorrhagic fever virus strain IbAr10200
  7jms-assembly2_C  TM=9.739E-01  e=9.295E-23  Orthonairovirus hazaraense
  6oar-assembly3_E  TM=9.776E-01  e=3.611E-22  Kupe virus
  5jze-assembly2_C  TM=9.423E-01  e=3.474E-17  Erve virus

Sequence (240 aa):
SMDFLRSLDDWTQVIAGQYVSSNPRFNISDYFEIVRQPGDGNFYHSIAELTMPNKTDHSYHYIKRLTESSAARKYYQEEPEARLVGLSLEDYLKRMLSDNEWGSTLEASMLAKEMGITIIIWTVAASDEVEAGIKFGDDGDVFTAVNLLHSGQTHFDALRILPQFEDKMQIFVKTLTGKTITLEVEPSDTIENVKAKIQDKEGIPPDDQQRLIFAGKQLEDGRTLSDYNIRKQSNLYLLWRLGGW

InterPro domains:
  IPR003323 OTU domain [PF02338] (35-133)
  IPR003323 OTU domain [PS50802] (29-158)
  IPR007099 RNA-directed RNA polymerase, negative-strand RNA virus [PS50525] (2342-2551)
  IPR007322 RNA-dependent RNA polymerase, bunyaviral [PF04196] (2043-2776)
  IPR015843 RNA-directed RNA polymerase, nairovirus [PIRSF036900] (1-3945)
  IPR029124 RNA-directed RNA polymerase L, N-terminal [PF15518] (625-774)
  IPR038765 Papain-like cysteine peptidase superfamily [SSF54001] (28-156)
  IPR049605 RNA-directed RNA polymerase L, OTU domain [cd21880] (8-158)

Solvent-accessible surface area: 10927 Å² total